Protein AF-A0A7S4QU88-F1 (afdb_monomer_lite)

Foldseek 3Di:
DDPDPVVVVLLVQLCVLLPPVQCVDPVSVVSNCVSCVVPPLLADPPPVSNCVVVDVCSVSNCVSCVVVVLLADDDDDDDDDDDDDDDDLVVSLVVLLVLLPPVNCVDPRSVVSNCSNCVVVVLLVDPPRDPPDCSPVVSVSSVSNVSNVVVVPDPPVPPPPLVVLLVVLLVCLPPVNCVPVNCVVNCVSCVVVVLCQDPPDPSNCCVVQVVVSVSNVSSNSVQPDDDDPPPPDDDDDDPPVLLVVLLCCLPPVNCVVPVSPVNCVSCVNQVLLPDDDPSRPCVVCVVVSVSNPSSCSVVVD

Secondary structure (DSSP, 8-state):
----SSHHHHHHHHHHHTSTTTTTSHHHHHHHHHHHGGGGGGT-S-TTT--TTT-TTHHHHHHHHHHHHTTT-------S-S------HHHHHHHHHHHTSTTGGGSHHHHHHHHHHHGGGGGGTSTT---TT-HHHHHHHTGGGHHHHHHS---------HHHHHHHHHHHTSHHHHHHH-SHHHHHHHGGGGGGG-SS-TT--TTT-HHHHHTTGGGGGGTT--PPPPTT----PPPHHHHHHHHHHTSHHHHHHHTTHHHHHHHGGGGGGT--STT---TT-HHHHHHTGGGHHHH--

Structure (mmCIF, N/CA/C/O backbone):
data_AF-A0A7S4QU88-F1
#
_entry.id   AF-A0A7S4QU88-F1
#
loop_
_atom_site.group_PDB
_atom_site.id
_atom_site.type_symbol
_atom_site.label_atom_id
_atom_site.label_alt_id
_atom_site.label_comp_id
_atom_site.label_asym_id
_atom_site.label_entity_id
_atom_site.label_seq_id
_atom_site.pdbx_PDB_ins_code
_atom_site.Cartn_x
_atom_site.Cartn_y
_atom_site.Cartn_z
_atom_site.occupancy
_atom_site.B_iso_or_equiv
_atom_site.auth_seq_id
_atom_site.auth_comp_id
_atom_site.auth_asym_id
_atom_site.auth_atom_id
_atom_site.pdbx_PDB_model_num
ATOM 1 N N . MET A 1 1 ? -30.575 13.423 -19.421 1.00 33.25 1 MET A N 1
ATOM 2 C CA . MET A 1 1 ? -30.861 14.160 -18.175 1.00 33.25 1 MET A CA 1
ATOM 3 C C . MET A 1 1 ? -29.596 14.027 -17.364 1.00 33.25 1 MET A C 1
ATOM 5 O O . MET A 1 1 ? -29.178 12.900 -17.159 1.00 33.25 1 MET A O 1
ATOM 9 N N . CYS A 1 2 ? -28.909 15.133 -17.091 1.00 28.09 2 CYS A N 1
ATOM 10 C CA . CYS A 1 2 ? -27.620 15.104 -16.410 1.00 28.09 2 CYS A CA 1
ATOM 11 C C . CYS A 1 2 ? -27.843 14.732 -14.938 1.00 28.09 2 CYS A C 1
ATOM 13 O O . CYS A 1 2 ? -28.562 15.455 -14.248 1.00 28.09 2 CYS A O 1
ATOM 15 N N . HIS A 1 3 ? -27.255 13.620 -14.494 1.00 35.09 3 HIS A N 1
ATOM 16 C CA . HIS A 1 3 ? -26.963 13.380 -13.084 1.00 35.09 3 HIS A CA 1
ATOM 17 C C . HIS A 1 3 ? -25.852 14.363 -12.712 1.00 35.09 3 HIS A C 1
ATOM 19 O O . HIS A 1 3 ? -24.746 14.272 -13.226 1.00 35.09 3 HIS A O 1
ATOM 25 N N . GLY A 1 4 ? -26.190 15.397 -11.954 1.00 35.97 4 GLY A N 1
ATOM 26 C CA . GLY A 1 4 ? -25.251 16.440 -11.529 1.00 35.97 4 GLY A CA 1
ATOM 27 C C . GLY A 1 4 ? -25.628 17.000 -10.165 1.00 35.97 4 GLY A C 1
ATOM 28 O O . GLY A 1 4 ? -25.376 18.168 -9.894 1.00 35.97 4 GLY A O 1
ATOM 29 N N . LEU A 1 5 ? -26.333 16.199 -9.361 1.00 40.50 5 LEU A N 1
ATOM 30 C CA . LEU A 1 5 ? -26.800 16.578 -8.028 1.00 40.50 5 LEU A CA 1
ATOM 31 C C . LEU A 1 5 ? -26.304 15.635 -6.924 1.00 40.50 5 LEU A C 1
ATOM 33 O O . LEU A 1 5 ? -26.359 16.051 -5.776 1.00 40.50 5 LEU A O 1
ATOM 37 N N . ASP A 1 6 ? -25.770 14.453 -7.255 1.00 54.28 6 ASP A N 1
ATOM 38 C CA . ASP A 1 6 ? -25.292 13.490 -6.246 1.00 54.28 6 ASP A CA 1
ATOM 39 C C . ASP A 1 6 ? -23.831 13.738 -5.814 1.00 54.28 6 ASP A C 1
ATOM 41 O O . ASP A 1 6 ? -23.460 13.377 -4.705 1.00 54.28 6 ASP A O 1
ATOM 45 N N . HIS A 1 7 ? -23.019 14.448 -6.612 1.00 57.09 7 HIS A N 1
ATOM 46 C CA . HIS A 1 7 ? -21.623 14.742 -6.236 1.00 57.09 7 HIS A CA 1
ATOM 47 C C . HIS A 1 7 ? -21.486 15.645 -5.003 1.00 57.09 7 HIS A C 1
ATOM 49 O O . HIS A 1 7 ? -20.560 15.479 -4.223 1.00 57.09 7 HIS A O 1
ATOM 55 N N . LEU A 1 8 ? -22.439 16.553 -4.768 1.00 58.12 8 LEU A N 1
ATOM 56 C CA . LEU A 1 8 ? -22.345 17.487 -3.640 1.00 58.12 8 LEU A CA 1
ATOM 57 C C . LEU A 1 8 ? -22.489 16.800 -2.272 1.00 58.12 8 LEU A C 1
ATOM 59 O O . LEU A 1 8 ? -21.998 17.336 -1.284 1.00 58.12 8 LEU A O 1
ATOM 63 N N . GLU A 1 9 ? -23.169 15.649 -2.197 1.00 67.25 9 GLU A N 1
ATOM 64 C CA . GLU A 1 9 ? -23.287 14.885 -0.944 1.00 67.25 9 GLU A CA 1
ATOM 65 C C . GLU A 1 9 ? -22.041 14.024 -0.678 1.00 67.25 9 GLU A C 1
ATOM 67 O O . GLU A 1 9 ? -21.726 13.736 0.477 1.00 67.25 9 GLU A O 1
ATOM 72 N N . GLU A 1 10 ? -21.312 13.635 -1.727 1.00 67.38 10 GLU A N 1
ATOM 73 C CA . GLU A 1 10 ? -20.066 12.872 -1.609 1.00 67.38 10 GLU A CA 1
ATOM 74 C C . GLU A 1 10 ? -18.874 13.760 -1.229 1.00 67.38 10 GLU A C 1
ATOM 76 O O . GLU A 1 10 ? -18.029 13.327 -0.442 1.00 67.38 10 GLU A O 1
ATOM 81 N N . ASP A 1 11 ? -18.848 15.006 -1.708 1.00 70.94 11 ASP A N 1
ATOM 82 C CA . ASP A 1 11 ? -17.800 15.983 -1.389 1.00 70.94 11 ASP A CA 1
ATOM 83 C C . ASP A 1 11 ? -17.797 16.336 0.113 1.00 70.94 11 ASP A C 1
ATOM 85 O O . ASP A 1 11 ? -16.765 16.296 0.779 1.00 70.94 11 ASP A O 1
ATOM 89 N N . GLU A 1 12 ? -18.971 16.588 0.704 1.00 79.69 12 GLU A N 1
ATOM 90 C CA . GLU A 1 12 ? -19.079 16.916 2.138 1.00 79.69 12 GLU A CA 1
ATOM 91 C C . GLU A 1 12 ? -18.715 15.711 3.035 1.00 79.69 12 GLU A C 1
ATOM 93 O O . GLU A 1 12 ? -18.319 15.872 4.193 1.00 79.69 12 GLU A O 1
ATOM 98 N N . ALA A 1 13 ? -18.809 14.489 2.497 1.00 86.50 13 ALA A N 1
ATOM 99 C CA . ALA A 1 13 ? -18.459 13.268 3.211 1.00 86.50 13 ALA A CA 1
ATOM 100 C C . ALA A 1 13 ? -16.942 13.053 3.317 1.00 86.50 13 ALA A C 1
ATOM 102 O O . ALA A 1 13 ? -16.497 12.546 4.347 1.00 86.50 13 ALA A O 1
ATOM 103 N N . VAL A 1 14 ? -16.148 13.428 2.302 1.00 91.81 14 VAL A N 1
ATOM 104 C CA . VAL A 1 14 ? -14.683 13.282 2.380 1.00 91.81 14 VAL A CA 1
ATOM 105 C C . VAL A 1 14 ? -14.071 14.318 3.318 1.00 91.81 14 VAL A C 1
ATOM 107 O O . VAL A 1 14 ? -13.249 13.957 4.155 1.00 91.81 14 VAL A O 1
ATOM 110 N N . ASP A 1 15 ? -14.552 15.563 3.278 1.00 90.69 15 ASP A N 1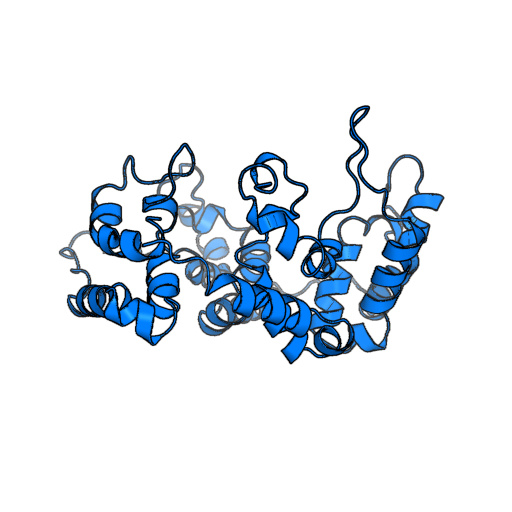
ATOM 111 C CA . ASP A 1 15 ? -14.120 16.625 4.197 1.00 90.69 15 ASP A CA 1
ATOM 112 C C . ASP A 1 15 ? -14.382 16.252 5.657 1.00 90.69 15 ASP A C 1
ATOM 114 O O . ASP A 1 15 ? -13.566 16.509 6.544 1.00 90.69 15 ASP A O 1
ATOM 118 N N . LEU A 1 16 ? -15.536 15.632 5.921 1.00 93.44 16 LEU A N 1
ATOM 119 C CA . LEU A 1 16 ? -15.877 15.175 7.257 1.00 93.44 16 LEU A CA 1
ATOM 120 C C . LEU A 1 16 ? -15.023 13.972 7.662 1.00 93.44 16 LEU A C 1
ATOM 122 O O . LEU A 1 16 ? -14.462 13.991 8.755 1.00 93.44 16 LEU A O 1
ATOM 126 N N . ALA A 1 17 ? -14.907 12.948 6.813 1.00 94.12 17 ALA A N 1
ATOM 127 C CA . ALA A 1 17 ? -14.115 11.752 7.109 1.00 94.12 17 ALA A CA 1
ATOM 128 C C . ALA A 1 17 ? -12.645 12.106 7.381 1.00 94.12 17 ALA A C 1
ATOM 130 O O . ALA A 1 17 ? -12.065 11.665 8.371 1.00 94.12 17 ALA A O 1
ATOM 131 N N . CYS A 1 18 ? -12.080 12.987 6.559 1.00 93.94 18 CYS A N 1
ATOM 132 C CA . CYS A 1 18 ? -10.691 13.419 6.645 1.00 93.94 18 CYS A CA 1
ATOM 133 C C . CYS A 1 18 ? -10.474 14.645 7.541 1.00 93.94 18 CYS A C 1
ATOM 135 O O . CYS A 1 18 ? -9.367 15.171 7.624 1.00 93.94 18 CYS A O 1
ATOM 137 N N . ALA A 1 19 ? -11.488 15.104 8.280 1.00 93.44 19 ALA A N 1
ATOM 138 C CA . ALA A 1 19 ? -11.300 16.192 9.231 1.00 93.44 19 ALA A CA 1
ATOM 139 C C . ALA A 1 19 ? -10.226 15.820 10.280 1.00 93.44 19 ALA A C 1
ATOM 141 O O . ALA A 1 19 ? -10.235 14.692 10.783 1.00 93.44 19 ALA A O 1
ATOM 142 N N . PRO A 1 20 ? -9.363 16.762 10.718 1.00 89.50 20 PRO A N 1
ATOM 143 C CA . PRO A 1 20 ? -8.254 16.478 11.635 1.00 89.50 20 PRO A CA 1
ATOM 144 C C . PRO A 1 20 ? -8.640 15.708 12.903 1.00 89.50 20 PRO A C 1
ATOM 146 O O . PRO A 1 20 ? -7.886 14.863 13.363 1.00 89.50 20 PRO A O 1
ATOM 149 N N . ASN A 1 21 ? -9.829 15.966 13.455 1.00 87.50 21 ASN A N 1
ATOM 150 C CA . ASN A 1 21 ? -10.300 15.291 14.669 1.00 87.50 21 ASN A CA 1
ATOM 151 C C . ASN A 1 21 ? -10.782 13.850 14.422 1.00 87.50 21 ASN A C 1
ATOM 153 O O . ASN A 1 21 ? -10.850 13.069 15.366 1.00 87.50 21 ASN A O 1
ATOM 157 N N . ASN A 1 22 ? -11.160 13.506 13.189 1.00 90.31 22 ASN A N 1
ATOM 158 C CA . ASN A 1 22 ? -11.665 12.178 12.843 1.00 90.31 22 ASN A CA 1
ATOM 159 C C . ASN A 1 22 ? -10.507 11.223 12.537 1.00 90.31 22 ASN A C 1
ATOM 161 O O . ASN A 1 22 ? -10.470 10.114 13.074 1.00 90.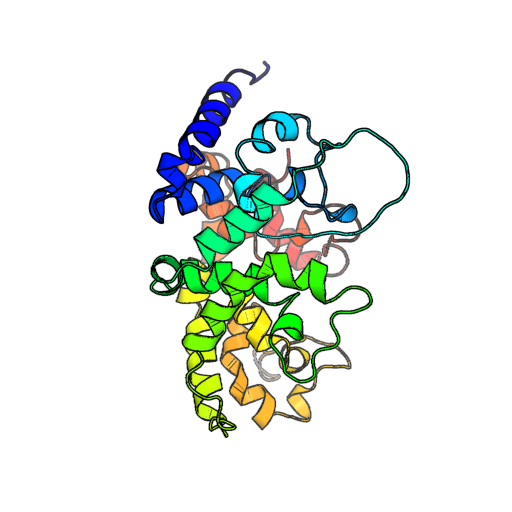31 22 ASN A O 1
ATOM 165 N N . VAL A 1 23 ? -9.494 11.701 11.811 1.00 90.44 23 VAL A N 1
ATOM 166 C CA . VAL A 1 23 ? -8.269 10.938 11.510 1.00 90.44 23 VAL A CA 1
ATOM 167 C C . VAL A 1 23 ? -7.364 10.686 12.725 1.00 90.44 23 VAL A C 1
ATOM 169 O O . VAL A 1 23 ? -6.394 9.940 12.632 1.00 90.44 23 VAL A O 1
ATOM 172 N N . GLU A 1 24 ? -7.640 11.309 13.877 1.00 84.31 24 GLU A N 1
ATOM 173 C CA . GLU A 1 24 ? -6.943 11.007 15.138 1.00 84.31 24 GLU A CA 1
ATOM 174 C C . GLU A 1 24 ? -7.301 9.623 15.698 1.00 84.31 24 GLU A C 1
ATOM 176 O O . GLU A 1 24 ? -6.566 9.081 16.525 1.00 84.31 24 GLU A O 1
ATOM 181 N N . SER A 1 25 ? -8.427 9.055 15.263 1.00 88.94 25 SER A N 1
ATOM 182 C CA . SER A 1 25 ? -8.851 7.703 15.614 1.00 88.94 25 SER A CA 1
ATOM 183 C C . SER A 1 25 ? -8.550 6.724 14.482 1.00 88.94 25 SER A C 1
ATOM 185 O O . SER A 1 25 ? -8.619 7.093 13.315 1.00 88.94 25 SER A O 1
ATOM 187 N N . GLU A 1 26 ? -8.269 5.465 14.826 1.00 85.12 26 GLU A N 1
ATOM 188 C CA . GLU A 1 26 ? -8.064 4.387 13.845 1.00 85.12 26 GLU A CA 1
ATOM 189 C C . GLU A 1 26 ? -9.275 4.241 12.906 1.00 85.12 26 GLU A C 1
ATOM 191 O O . GLU A 1 26 ? -9.110 4.199 11.694 1.00 85.12 26 GLU A O 1
ATOM 196 N N . GLU A 1 27 ? -10.492 4.281 13.461 1.00 91.19 27 GLU A N 1
ATOM 197 C CA . GLU A 1 27 ? -11.748 4.182 12.703 1.00 91.19 27 GLU A CA 1
ATOM 198 C C . GLU A 1 27 ? -11.942 5.357 11.732 1.00 91.19 27 GLU A C 1
ATOM 200 O O . GLU A 1 27 ? -12.235 5.143 10.560 1.00 91.19 27 GLU A O 1
ATOM 205 N N . GLY A 1 28 ? -11.745 6.602 12.180 1.00 91.25 28 GLY A N 1
ATOM 206 C CA . GLY A 1 28 ? -11.916 7.763 11.301 1.00 91.25 28 GLY A CA 1
ATOM 207 C C . GLY A 1 28 ? -10.806 7.903 10.255 1.00 91.25 28 GLY A C 1
ATOM 208 O O . GLY A 1 28 ? -11.028 8.465 9.186 1.00 91.25 28 GLY A O 1
ATOM 209 N N . LEU A 1 29 ? -9.620 7.354 10.519 1.00 87.94 29 LEU A N 1
ATOM 210 C CA . LEU A 1 29 ? -8.541 7.293 9.539 1.00 87.94 29 LEU A CA 1
ATOM 211 C C . LEU A 1 29 ? -8.786 6.226 8.469 1.00 87.94 29 LEU A C 1
ATOM 213 O O . LEU A 1 29 ? -8.551 6.497 7.293 1.00 87.94 29 LEU A O 1
ATOM 217 N N . GLU A 1 30 ? -9.290 5.052 8.856 1.00 88.38 30 GLU A N 1
ATOM 218 C CA . GLU A 1 30 ? -9.763 4.026 7.918 1.00 88.38 30 GLU A CA 1
ATOM 219 C C . GLU A 1 30 ? -10.903 4.578 7.053 1.00 88.38 30 GLU A C 1
ATOM 221 O O . GLU A 1 30 ? -10.864 4.451 5.833 1.00 88.38 30 GLU A O 1
ATOM 226 N N . GLU A 1 31 ? -11.850 5.305 7.653 1.00 93.88 31 GLU A N 1
ATOM 227 C CA . GLU A 1 31 ? -12.926 5.971 6.916 1.00 93.88 31 GLU A CA 1
ATOM 228 C C . GLU A 1 31 ? -12.392 7.019 5.924 1.00 93.88 31 GLU A C 1
ATOM 230 O O . GLU A 1 31 ? -12.819 7.047 4.769 1.00 93.88 31 GLU A O 1
ATOM 235 N N . CYS A 1 32 ? -11.433 7.858 6.332 1.00 94.69 32 CYS A N 1
ATOM 236 C CA . CYS A 1 32 ? -10.782 8.804 5.424 1.00 94.69 32 CYS A CA 1
ATOM 237 C C . CYS A 1 32 ? -10.050 8.077 4.282 1.00 94.69 32 CYS A C 1
ATOM 239 O O . CYS A 1 32 ? -10.209 8.447 3.118 1.00 94.69 32 CYS A O 1
ATOM 241 N N . ARG A 1 33 ? -9.304 7.003 4.580 1.00 91.00 33 ARG A N 1
ATOM 242 C CA . ARG A 1 33 ? -8.602 6.204 3.564 1.00 91.00 33 ARG A CA 1
ATOM 243 C C . ARG A 1 33 ? -9.580 5.590 2.570 1.00 91.00 33 ARG A C 1
ATOM 245 O O . ARG A 1 33 ? -9.384 5.778 1.378 1.00 91.00 33 ARG A O 1
ATOM 252 N N . ASP A 1 34 ? -10.654 4.961 3.033 1.00 91.62 34 ASP A N 1
ATOM 253 C CA . ASP A 1 34 ? -11.694 4.375 2.179 1.00 91.62 34 ASP A CA 1
ATOM 254 C C . ASP A 1 34 ? -12.298 5.397 1.205 1.00 91.62 34 ASP A C 1
ATOM 256 O O . ASP A 1 34 ? -12.631 5.071 0.063 1.00 91.62 34 ASP A O 1
ATOM 260 N N . LYS A 1 35 ? -12.455 6.649 1.648 1.00 91.88 35 LYS A N 1
ATOM 261 C CA . LYS A 1 35 ? -12.982 7.741 0.818 1.00 91.88 35 LYS A CA 1
ATOM 262 C C . LYS A 1 35 ? -11.957 8.281 -0.174 1.00 91.88 35 LYS A C 1
ATOM 264 O O . LYS A 1 35 ? -12.332 8.693 -1.270 1.00 91.88 35 LYS A O 1
ATOM 269 N N . CYS A 1 36 ? -10.686 8.268 0.202 1.00 93.62 36 CYS A N 1
ATOM 270 C CA . CYS A 1 36 ? -9.585 8.777 -0.600 1.00 93.62 36 CYS A CA 1
ATOM 271 C C . CYS A 1 36 ? -9.000 7.734 -1.567 1.00 93.62 36 CYS A C 1
ATOM 273 O O . CYS A 1 36 ? -8.465 8.099 -2.608 1.00 93.62 36 CYS A O 1
ATOM 275 N N . ASP A 1 37 ? -9.125 6.439 -1.290 1.00 91.31 37 ASP A N 1
ATOM 276 C CA . ASP A 1 37 ? -8.502 5.364 -2.073 1.00 91.31 37 ASP A CA 1
ATOM 277 C C . ASP A 1 37 ? -8.763 5.444 -3.592 1.00 91.31 37 ASP A C 1
ATOM 279 O O . ASP A 1 37 ? -7.808 5.380 -4.372 1.00 91.31 37 ASP A O 1
ATOM 283 N N . PRO A 1 38 ? -10.004 5.710 -4.054 1.00 90.56 38 PRO A N 1
ATOM 284 C CA . PRO A 1 38 ? -10.306 5.850 -5.483 1.00 90.56 38 PRO A CA 1
ATOM 285 C C . PRO A 1 38 ? -9.607 7.034 -6.169 1.00 90.56 38 PRO A C 1
ATOM 287 O O . PRO A 1 38 ? -9.562 7.109 -7.400 1.00 90.56 38 PRO A O 1
ATOM 290 N N . TYR A 1 39 ? -9.096 7.977 -5.380 1.00 91.75 39 TYR A N 1
ATOM 291 C CA . TYR A 1 39 ? -8.518 9.232 -5.834 1.00 91.75 39 TYR A CA 1
ATOM 292 C C . TYR A 1 39 ? -7.021 9.333 -5.550 1.00 91.75 39 TYR A C 1
ATOM 294 O O . TYR A 1 39 ? -6.454 10.381 -5.824 1.00 91.75 39 TYR A O 1
ATOM 302 N N . GLN A 1 40 ? -6.341 8.266 -5.105 1.00 88.62 40 GLN A N 1
ATOM 303 C CA . GLN A 1 40 ? -4.888 8.294 -4.849 1.00 88.62 40 GLN A CA 1
ATOM 304 C C . GLN A 1 40 ? -4.059 8.861 -6.012 1.00 88.62 40 GLN A C 1
ATOM 306 O O . GLN A 1 40 ? -3.047 9.533 -5.804 1.00 88.62 40 GLN A O 1
ATOM 311 N N . CYS A 1 41 ? -4.515 8.653 -7.250 1.00 91.00 41 CYS A N 1
ATOM 312 C CA . CYS A 1 41 ? -3.877 9.210 -8.439 1.00 91.00 41 CYS A CA 1
ATOM 313 C C . CYS A 1 41 ? -3.879 10.752 -8.482 1.00 91.00 41 CYS A C 1
ATOM 315 O O . CYS A 1 41 ? -3.088 11.347 -9.208 1.00 91.00 41 CYS A O 1
ATOM 317 N N . CYS A 1 42 ? -4.744 11.425 -7.723 1.00 91.44 42 CYS A N 1
ATOM 318 C CA . CYS A 1 42 ? -4.877 12.879 -7.711 1.00 91.44 42 CYS A CA 1
ATOM 319 C C . CYS A 1 42 ? -3.727 13.591 -6.982 1.00 91.44 42 CYS A C 1
ATOM 321 O O . CYS A 1 42 ? -3.466 14.752 -7.285 1.00 91.44 42 CYS A O 1
ATOM 323 N N . TRP A 1 43 ? -3.032 12.921 -6.057 1.00 86.00 43 TRP A N 1
ATOM 324 C CA . TRP A 1 43 ? -1.947 13.513 -5.253 1.00 86.00 43 TRP A CA 1
ATOM 325 C C . TRP A 1 43 ? -0.650 12.695 -5.257 1.00 86.00 43 TRP A C 1
ATOM 327 O O . TRP A 1 43 ? 0.263 12.976 -4.483 1.00 86.00 43 TRP A O 1
ATOM 337 N N . THR A 1 44 ? -0.533 11.681 -6.115 1.00 80.69 44 THR A N 1
ATOM 338 C CA . THR A 1 44 ? 0.736 10.961 -6.287 1.00 80.69 44 THR A CA 1
ATOM 339 C C . THR A 1 44 ? 1.770 11.825 -7.018 1.00 80.69 44 THR A C 1
ATOM 341 O O . THR A 1 44 ? 1.452 12.510 -7.991 1.00 80.69 44 THR A O 1
ATOM 344 N N . SER A 1 45 ? 3.027 11.784 -6.575 1.00 76.12 45 SER A N 1
ATOM 345 C CA . SER A 1 45 ? 4.155 12.452 -7.243 1.00 76.12 45 SER A CA 1
ATOM 346 C C . SER A 1 45 ? 4.663 11.690 -8.471 1.00 76.12 45 SER A C 1
ATOM 348 O O . SER A 1 45 ? 5.414 12.240 -9.273 1.00 76.12 45 SER A O 1
ATOM 350 N N . ILE A 1 46 ? 4.251 10.432 -8.650 1.00 78.31 46 ILE A N 1
ATOM 351 C CA . ILE A 1 46 ? 4.673 9.606 -9.781 1.00 78.31 46 ILE A CA 1
ATOM 352 C C . ILE A 1 46 ? 3.932 10.094 -11.027 1.00 78.31 46 ILE A C 1
ATOM 354 O O . ILE A 1 46 ? 2.739 9.843 -11.175 1.00 78.31 46 ILE A O 1
ATOM 358 N N . GLU A 1 47 ? 4.639 10.764 -11.940 1.00 81.62 47 GLU A N 1
ATOM 359 C CA . GLU A 1 47 ? 4.064 11.390 -13.144 1.00 81.62 47 GLU A CA 1
ATOM 360 C C . GLU A 1 47 ? 3.210 10.411 -13.975 1.00 81.62 47 GLU A C 1
ATOM 362 O O . GLU A 1 47 ? 2.146 10.771 -14.471 1.00 81.62 47 GLU A O 1
ATOM 367 N N . GLU A 1 48 ? 3.613 9.137 -14.057 1.00 81.69 48 GLU A N 1
ATOM 368 C CA . GLU A 1 48 ? 2.872 8.087 -14.776 1.00 81.69 48 GLU A CA 1
ATOM 369 C C . GLU A 1 48 ? 1.570 7.635 -14.094 1.00 81.69 48 GLU A C 1
ATOM 371 O O . GLU A 1 48 ? 0.754 6.945 -14.712 1.00 81.69 48 GLU A O 1
ATOM 376 N N . LEU A 1 49 ? 1.401 7.944 -12.809 1.00 78.44 49 LEU A N 1
ATOM 377 C CA . LEU A 1 49 ? 0.220 7.612 -12.011 1.00 78.44 49 LEU A CA 1
ATOM 378 C C . LEU A 1 49 ? -0.589 8.855 -11.641 1.00 78.44 49 LEU A C 1
ATOM 380 O O . LEU A 1 49 ? -1.700 8.717 -11.137 1.00 78.44 49 LEU A O 1
ATOM 384 N N . ASN A 1 50 ? -0.060 10.052 -11.894 1.00 83.75 50 ASN A N 1
ATOM 385 C CA . ASN A 1 50 ? -0.723 11.295 -11.558 1.00 83.75 50 ASN A CA 1
ATOM 386 C C . ASN A 1 50 ? -1.861 11.581 -12.553 1.00 83.75 50 ASN A C 1
ATOM 388 O O . ASN A 1 50 ? -1.645 11.813 -13.742 1.00 83.75 50 ASN A O 1
ATOM 392 N N . CYS A 1 51 ? -3.093 11.574 -12.049 1.00 90.94 51 CYS A N 1
ATOM 393 C CA . CYS A 1 51 ? -4.307 11.822 -12.824 1.00 90.94 51 CYS A CA 1
ATOM 394 C C . CYS A 1 51 ? -4.877 13.236 -12.617 1.00 90.94 51 CYS A C 1
ATOM 396 O O . CYS A 1 51 ? -5.927 13.547 -13.182 1.00 90.94 51 CYS A O 1
ATOM 398 N N . SER A 1 52 ? -4.200 14.103 -11.848 1.00 87.38 52 SER A N 1
ATOM 399 C CA . SER A 1 52 ? -4.702 15.434 -11.456 1.00 87.38 52 SER A CA 1
ATOM 400 C C . SER A 1 52 ? -5.074 16.321 -12.650 1.00 87.38 52 SER A C 1
ATOM 402 O O . SER A 1 52 ? -6.044 17.071 -12.600 1.00 87.38 52 SER A O 1
ATOM 404 N N . TRP A 1 53 ? -4.365 16.171 -13.769 1.00 79.50 53 TRP A N 1
ATOM 405 C CA . TRP A 1 53 ? -4.612 16.907 -15.012 1.00 79.50 53 TRP A CA 1
ATOM 406 C C . TRP A 1 53 ? -5.745 16.329 -15.868 1.00 79.50 53 TRP A C 1
ATOM 408 O O . TRP A 1 53 ? -6.254 17.005 -16.763 1.00 79.50 53 TRP A O 1
ATOM 418 N N . GLN A 1 54 ? -6.105 15.065 -15.645 1.00 87.81 54 GLN A N 1
ATOM 419 C CA . GLN A 1 54 ? -7.085 14.327 -16.447 1.00 87.81 54 GLN A CA 1
ATOM 420 C C . GLN A 1 54 ? -8.465 14.300 -15.788 1.00 87.81 54 GLN A C 1
ATOM 422 O O . GLN A 1 54 ? -9.470 14.200 -16.492 1.00 87.81 54 GLN A O 1
ATOM 427 N N . ARG A 1 55 ? -8.512 14.408 -14.456 1.00 87.62 55 ARG A N 1
ATOM 428 C CA . ARG A 1 55 ? -9.733 14.313 -13.657 1.00 87.62 55 ARG A CA 1
ATOM 429 C C . ARG A 1 55 ? -10.034 15.643 -12.963 1.00 87.62 55 ARG A C 1
ATOM 431 O O . ARG A 1 55 ? -9.353 15.982 -11.996 1.00 87.62 55 ARG A O 1
ATOM 438 N N . PRO A 1 56 ? -11.042 16.412 -13.417 1.00 86.25 56 PRO A N 1
ATOM 439 C CA . PRO A 1 56 ? -11.406 17.673 -12.773 1.00 86.25 56 PRO A CA 1
ATOM 440 C C . PRO A 1 56 ? -11.901 17.481 -11.332 1.00 86.25 56 PRO A C 1
ATOM 442 O O . PRO A 1 56 ? -11.880 18.432 -10.562 1.00 86.25 56 PRO A O 1
ATOM 445 N N . GLU A 1 57 ? -12.304 16.268 -10.949 1.00 86.88 57 GLU A N 1
ATOM 446 C CA . GLU A 1 57 ? -12.714 15.934 -9.583 1.00 86.88 57 GLU A CA 1
ATOM 447 C C . GLU A 1 57 ? -11.535 15.988 -8.600 1.00 86.88 57 GLU A C 1
ATOM 449 O O . GLU A 1 57 ? -11.735 16.226 -7.412 1.00 86.88 57 GLU A O 1
ATOM 454 N N . CYS A 1 58 ? -10.293 15.841 -9.078 1.00 88.62 58 CYS A N 1
ATOM 455 C CA . CYS A 1 58 ? -9.113 15.841 -8.217 1.00 88.62 58 CYS A CA 1
ATOM 456 C C . CYS A 1 58 ? -8.976 17.116 -7.383 1.00 88.62 58 CYS A C 1
ATOM 458 O O . CYS A 1 58 ? -8.483 17.046 -6.263 1.00 88.62 58 CYS A O 1
ATOM 460 N N . THR A 1 59 ? -9.458 18.267 -7.858 1.00 88.50 59 THR A N 1
ATOM 461 C CA . THR A 1 59 ? -9.382 19.515 -7.083 1.00 88.50 59 THR A CA 1
ATOM 462 C C . THR A 1 59 ? -10.133 19.453 -5.753 1.00 88.50 59 THR A C 1
ATOM 464 O O . THR A 1 59 ? -9.801 20.217 -4.856 1.00 88.50 59 THR A O 1
ATOM 467 N N . TYR A 1 60 ? -11.123 18.565 -5.624 1.00 88.44 60 TYR A N 1
ATOM 468 C CA . TYR A 1 60 ? -11.901 18.386 -4.395 1.00 88.44 60 TYR A CA 1
ATOM 469 C C . TYR A 1 60 ? -11.249 17.404 -3.425 1.00 88.44 60 TYR A C 1
ATOM 471 O O . TYR A 1 60 ? -11.348 17.580 -2.220 1.00 88.44 60 TYR A O 1
ATOM 479 N N . TYR A 1 61 ? -10.550 16.396 -3.947 1.00 88.81 61 TYR A N 1
ATOM 480 C CA . TYR A 1 61 ? -9.946 15.341 -3.134 1.00 88.81 61 TYR A CA 1
ATOM 481 C C . TYR A 1 61 ? -8.486 15.609 -2.775 1.00 88.81 61 TYR A C 1
ATOM 483 O O . TYR A 1 61 ? -7.987 15.003 -1.836 1.00 88.81 61 TYR A O 1
ATOM 491 N N . ILE A 1 62 ? -7.797 16.516 -3.476 1.00 87.31 62 ILE A N 1
ATOM 492 C CA . ILE A 1 62 ? -6.402 16.849 -3.167 1.00 87.31 62 ILE A CA 1
ATOM 493 C C . ILE A 1 62 ? -6.282 17.362 -1.728 1.00 87.31 62 ILE A C 1
ATOM 495 O O . ILE A 1 62 ? -5.597 16.727 -0.942 1.00 87.31 62 ILE A O 1
ATOM 499 N N . GLU A 1 63 ? -6.970 18.438 -1.342 1.00 87.25 63 GLU A N 1
ATOM 500 C CA . GLU A 1 63 ? -6.790 19.036 -0.006 1.00 87.25 63 GLU A CA 1
ATOM 501 C C . GLU A 1 63 ? -7.164 18.074 1.149 1.00 87.25 63 GLU A C 1
ATOM 503 O O . GLU A 1 63 ? -6.346 17.904 2.058 1.00 87.25 63 GLU A O 1
ATOM 508 N N . PRO A 1 64 ? -8.312 17.364 1.116 1.00 89.25 64 PRO A N 1
ATOM 509 C CA . PRO A 1 64 ? -8.714 16.475 2.209 1.00 89.25 64 PRO A CA 1
ATOM 510 C C . PRO A 1 64 ? -7.887 15.190 2.273 1.00 89.25 64 PRO A C 1
ATOM 512 O O . PRO A 1 64 ? -7.647 14.670 3.356 1.00 89.25 64 PRO A O 1
ATOM 515 N N . CYS A 1 65 ? -7.429 14.664 1.133 1.00 90.69 65 CYS A N 1
ATOM 516 C CA . CYS A 1 65 ? -6.711 13.390 1.088 1.00 90.69 65 CYS A CA 1
ATOM 517 C C . CYS A 1 65 ? -5.186 13.538 1.088 1.00 90.69 65 CYS A C 1
ATOM 519 O O . CYS A 1 65 ? -4.475 12.573 1.372 1.00 90.69 65 CYS A O 1
ATOM 521 N N . GLN A 1 66 ? -4.644 14.729 0.819 1.00 82.69 66 GLN A N 1
ATOM 522 C CA . GLN A 1 66 ? -3.198 14.977 0.816 1.00 82.69 66 GLN A CA 1
ATOM 523 C C . GLN A 1 66 ? -2.561 14.735 2.188 1.00 82.69 66 GLN A C 1
ATOM 525 O O . GLN A 1 66 ? -1.395 14.357 2.259 1.00 82.69 66 GLN A O 1
ATOM 530 N N . MET A 1 67 ? -3.322 14.837 3.279 1.00 78.31 67 MET A N 1
ATOM 531 C CA . MET A 1 67 ? -2.858 14.436 4.611 1.00 78.31 67 MET A CA 1
ATOM 532 C C . MET A 1 67 ? -2.544 12.935 4.736 1.00 78.31 67 MET A C 1
ATOM 534 O O . MET A 1 67 ? -1.728 12.562 5.575 1.00 78.31 67 MET A O 1
ATOM 538 N N . LEU A 1 68 ? -3.134 12.087 3.884 1.00 80.12 68 LEU A N 1
ATOM 539 C CA . LEU A 1 68 ? -2.752 10.678 3.741 1.00 80.12 68 LEU A CA 1
ATOM 540 C C . LEU A 1 68 ? -1.503 10.529 2.859 1.00 80.12 68 LEU A C 1
ATOM 542 O O . LEU A 1 68 ? -0.666 9.670 3.106 1.00 80.12 68 LEU A O 1
ATOM 546 N N . GLY A 1 69 ? -1.368 11.372 1.829 1.00 64.75 69 GLY A N 1
ATOM 547 C CA . GLY A 1 69 ? -0.250 11.361 0.876 1.00 64.75 69 GLY A CA 1
ATOM 548 C C . GLY A 1 69 ? 1.054 11.960 1.411 1.00 64.75 69 GLY A C 1
ATOM 549 O O . GLY A 1 69 ? 2.134 11.554 0.983 1.00 64.75 69 GLY A O 1
ATOM 550 N N . GLY A 1 70 ? 0.974 12.853 2.402 1.00 57.44 70 GLY A N 1
ATOM 551 C CA . GLY A 1 70 ? 2.126 13.360 3.152 1.00 57.44 70 GLY A CA 1
ATOM 552 C C . GLY A 1 70 ? 2.910 12.261 3.874 1.00 57.44 70 GLY A C 1
ATOM 553 O O . GLY A 1 70 ? 4.018 12.526 4.333 1.00 57.44 70 GLY A O 1
ATOM 554 N N . MET A 1 71 ? 2.367 11.035 3.928 1.00 51.62 71 MET A N 1
ATOM 555 C CA . MET A 1 71 ? 3.056 9.853 4.432 1.00 51.62 71 MET A CA 1
ATOM 556 C C . MET A 1 71 ? 4.037 9.202 3.443 1.00 51.62 71 MET A C 1
ATOM 558 O O . MET A 1 71 ? 4.918 8.467 3.876 1.00 51.62 71 MET A O 1
ATOM 562 N N . LEU A 1 72 ? 3.947 9.491 2.135 1.00 44.06 72 LEU A N 1
ATOM 563 C CA . LEU A 1 72 ? 4.521 8.595 1.123 1.00 44.06 72 LEU A CA 1
ATOM 564 C C . LEU A 1 72 ? 5.654 9.134 0.236 1.00 44.06 72 LEU A C 1
ATOM 566 O O . LEU A 1 72 ? 6.411 8.306 -0.258 1.00 44.06 72 LEU A O 1
ATOM 570 N N . PHE A 1 73 ? 5.873 10.443 0.040 1.00 47.38 73 PHE A N 1
ATOM 571 C CA . PHE A 1 73 ? 6.982 10.888 -0.832 1.00 47.38 73 PHE A CA 1
ATOM 572 C C . PHE A 1 73 ? 7.641 12.205 -0.403 1.00 47.38 73 PHE A C 1
ATOM 574 O O . PHE A 1 73 ? 7.106 13.293 -0.605 1.00 47.38 73 PHE A O 1
ATOM 581 N N . GLY A 1 74 ? 8.857 12.089 0.134 1.00 38.38 74 GLY A N 1
ATOM 582 C CA . GLY A 1 74 ? 9.836 13.169 0.170 1.00 38.38 74 GLY A CA 1
ATOM 583 C C . GLY A 1 74 ? 10.592 13.274 -1.160 1.00 38.38 74 GLY A C 1
ATOM 584 O O . GLY A 1 74 ? 11.003 12.260 -1.710 1.00 38.38 74 GLY A O 1
ATOM 585 N N . MET A 1 75 ? 10.754 14.520 -1.619 1.00 48.88 75 MET A N 1
ATOM 586 C CA . MET A 1 75 ? 11.813 15.065 -2.486 1.00 48.88 75 MET A CA 1
ATOM 587 C C . MET A 1 75 ? 12.272 14.236 -3.703 1.00 48.88 75 MET A C 1
ATOM 589 O O . MET A 1 75 ? 13.126 13.366 -3.582 1.00 48.88 75 MET A O 1
ATOM 593 N N . GLU A 1 76 ? 11.878 14.668 -4.905 1.00 41.25 76 GLU A N 1
ATOM 594 C CA . GLU A 1 76 ? 12.799 14.667 -6.050 1.00 41.25 76 GLU A CA 1
ATOM 595 C C . GLU A 1 76 ? 12.849 16.070 -6.672 1.00 41.25 76 GLU A C 1
ATOM 597 O O . GLU A 1 76 ? 11.828 16.652 -7.045 1.00 41.25 76 GLU A O 1
ATOM 602 N N . ASP A 1 77 ? 14.066 16.615 -6.736 1.00 49.28 77 ASP A N 1
ATOM 603 C CA . ASP A 1 77 ? 14.418 17.867 -7.398 1.00 49.28 77 ASP A CA 1
ATOM 604 C C . ASP A 1 77 ? 14.001 17.829 -8.875 1.00 49.28 77 ASP A C 1
ATOM 606 O O . ASP A 1 77 ? 14.560 17.068 -9.669 1.00 49.28 77 ASP A O 1
ATOM 610 N N . THR A 1 78 ? 13.082 18.707 -9.281 1.00 39.84 78 THR A N 1
ATOM 611 C CA . THR A 1 78 ? 12.951 19.084 -10.691 1.00 39.84 78 THR A CA 1
ATOM 612 C C . THR A 1 78 ? 13.035 20.597 -10.850 1.00 39.84 78 THR A C 1
ATOM 614 O O . THR A 1 78 ? 12.268 21.373 -10.284 1.00 39.84 78 THR A O 1
ATOM 617 N N . ASP A 1 79 ? 14.054 20.992 -11.611 1.00 51.56 79 ASP A N 1
ATOM 618 C CA . ASP A 1 79 ? 14.315 22.347 -12.072 1.00 51.56 79 ASP A CA 1
ATOM 619 C C . ASP A 1 79 ? 13.123 22.918 -12.862 1.00 51.56 79 ASP A C 1
ATOM 621 O O . ASP A 1 79 ? 12.605 22.286 -13.781 1.00 51.56 79 ASP A O 1
ATOM 625 N N . GLU A 1 80 ? 12.786 24.171 -12.540 1.00 63.03 80 GLU A N 1
ATOM 626 C CA . GLU A 1 80 ? 12.157 25.179 -13.408 1.00 63.03 80 GLU A CA 1
ATOM 627 C C . GLU A 1 80 ? 10.979 24.711 -14.292 1.00 63.03 80 GLU A C 1
ATOM 629 O O . GLU A 1 80 ? 11.112 24.569 -15.507 1.00 63.03 80 GLU A O 1
ATOM 634 N N . HIS A 1 81 ? 9.771 24.631 -13.723 1.00 47.00 81 HIS A N 1
ATOM 635 C CA . HIS A 1 81 ? 8.694 25.581 -14.048 1.00 47.00 81 HIS A CA 1
ATOM 636 C C . HIS A 1 81 ? 7.366 25.254 -13.340 1.00 47.00 81 HIS A C 1
ATOM 638 O O . HIS A 1 81 ? 6.875 24.135 -13.398 1.00 47.00 81 HIS A O 1
ATOM 644 N N . ASP A 1 82 ? 6.747 26.335 -12.861 1.00 47.09 82 ASP A N 1
ATOM 645 C CA . ASP A 1 82 ? 5.348 26.517 -12.452 1.00 47.09 82 ASP A CA 1
ATOM 646 C C . ASP A 1 82 ? 5.048 26.385 -10.951 1.00 47.09 82 ASP A C 1
ATOM 648 O O . ASP A 1 82 ? 5.590 25.545 -10.245 1.00 47.09 82 ASP A O 1
ATOM 652 N N . GLU A 1 83 ? 4.260 27.339 -10.453 1.00 51.69 83 GLU A N 1
ATOM 653 C CA . GLU A 1 83 ? 4.108 27.696 -9.038 1.00 51.69 83 GLU A CA 1
ATOM 654 C C . GLU A 1 83 ? 3.389 26.595 -8.231 1.00 51.69 83 GLU A C 1
ATOM 656 O O . GLU A 1 83 ? 2.197 26.692 -7.951 1.00 51.69 83 GLU A O 1
ATOM 661 N N . THR A 1 84 ? 4.106 25.546 -7.824 1.00 45.50 84 THR A N 1
ATOM 662 C CA . THR A 1 84 ? 3.665 24.644 -6.750 1.00 45.50 84 THR A CA 1
ATOM 663 C C . THR A 1 84 ? 3.881 25.319 -5.400 1.00 45.50 84 THR A C 1
ATOM 665 O O . THR A 1 84 ? 4.994 25.757 -5.095 1.00 45.50 84 THR A O 1
ATOM 668 N N . GLU A 1 85 ? 2.829 25.400 -4.584 1.00 48.66 85 GLU A N 1
ATOM 669 C CA . GLU A 1 85 ? 2.942 25.794 -3.179 1.00 48.66 85 GLU A CA 1
ATOM 670 C C . GLU A 1 85 ? 3.943 24.870 -2.474 1.00 48.66 85 GLU A C 1
ATOM 672 O O . GLU A 1 85 ? 3.725 23.671 -2.310 1.00 48.66 85 GLU A O 1
ATOM 677 N N . VAL A 1 86 ? 5.084 25.443 -2.101 1.00 46.16 86 VAL A N 1
ATOM 678 C CA . VAL A 1 86 ? 6.123 24.769 -1.330 1.00 46.16 86 VAL A CA 1
ATOM 679 C C . VAL A 1 86 ? 5.572 24.557 0.077 1.00 46.16 86 VAL A C 1
ATOM 681 O O . VAL A 1 86 ? 5.446 25.517 0.836 1.00 46.16 86 VAL A O 1
ATOM 684 N N . TYR A 1 87 ? 5.242 23.311 0.418 1.00 49.28 87 TYR A N 1
ATOM 685 C CA . TYR A 1 87 ? 4.978 22.917 1.802 1.00 49.28 87 TYR A CA 1
ATOM 686 C C . TYR A 1 87 ? 6.205 23.273 2.652 1.00 49.28 87 TYR A C 1
ATOM 688 O O . TYR A 1 87 ? 7.331 22.900 2.307 1.00 49.28 87 TYR A O 1
ATOM 696 N N . GLU A 1 88 ? 6.019 24.041 3.729 1.00 57.56 88 GLU A N 1
ATOM 697 C CA . GLU A 1 88 ? 7.152 24.489 4.533 1.00 57.56 88 GLU A CA 1
ATOM 698 C C . GLU A 1 88 ? 7.817 23.278 5.226 1.00 57.56 88 GLU A C 1
ATOM 700 O O . GLU A 1 88 ? 7.127 22.480 5.863 1.00 57.56 88 GLU A O 1
ATOM 705 N N . PRO A 1 89 ? 9.159 23.139 5.179 1.00 59.69 89 PRO A N 1
ATOM 706 C CA . PRO A 1 89 ? 9.892 22.025 5.800 1.00 59.69 89 PRO A CA 1
ATOM 707 C C . PRO A 1 89 ? 9.606 21.795 7.296 1.00 59.69 89 PRO A C 1
ATOM 709 O O . PRO A 1 89 ? 9.913 20.732 7.835 1.00 59.69 89 PRO A O 1
ATOM 712 N N . ALA A 1 90 ? 9.038 22.790 7.983 1.00 67.38 90 ALA A N 1
ATOM 713 C CA . ALA A 1 90 ? 8.634 22.684 9.379 1.00 67.38 90 ALA A CA 1
ATOM 714 C C . ALA A 1 90 ? 7.465 21.702 9.589 1.00 67.38 90 ALA A C 1
ATOM 716 O O . ALA A 1 90 ? 7.486 20.953 10.566 1.00 67.38 90 ALA A O 1
ATOM 717 N N . ASP A 1 91 ? 6.507 21.650 8.659 1.00 75.62 91 ASP A N 1
ATOM 718 C CA . ASP A 1 91 ? 5.281 20.855 8.810 1.00 75.62 91 ASP A CA 1
ATOM 719 C C . ASP A 1 91 ? 5.554 19.354 8.638 1.00 75.62 91 ASP A C 1
ATOM 721 O O . ASP A 1 91 ? 5.022 18.517 9.370 1.00 75.62 91 ASP A O 1
ATOM 725 N N . TYR A 1 92 ? 6.457 19.001 7.718 1.00 78.81 92 TYR A N 1
ATOM 726 C CA . TYR A 1 92 ? 6.846 17.607 7.484 1.00 78.81 92 TYR A CA 1
ATOM 727 C C . TYR A 1 92 ? 7.589 17.005 8.684 1.00 78.81 92 TYR A C 1
ATOM 729 O O . TYR A 1 92 ? 7.333 15.870 9.092 1.00 78.81 92 TYR A O 1
ATOM 737 N N . LYS A 1 93 ? 8.474 17.789 9.306 1.00 87.31 93 LYS A N 1
ATOM 738 C CA . LYS A 1 93 ? 9.184 17.370 10.516 1.00 87.31 93 LYS A CA 1
ATOM 739 C C . LYS A 1 93 ? 8.221 17.110 11.678 1.00 87.31 93 LYS A C 1
ATOM 741 O O . LYS A 1 93 ? 8.363 16.101 12.365 1.00 87.31 93 LYS A O 1
ATOM 746 N N . GLU A 1 94 ? 7.243 17.989 11.891 1.00 88.31 94 GLU A N 1
ATOM 747 C CA . GLU A 1 94 ? 6.241 17.814 12.950 1.00 88.31 94 GLU A CA 1
ATOM 748 C C . GLU A 1 94 ? 5.389 16.552 12.723 1.00 88.31 94 GLU A C 1
ATOM 750 O O . GLU A 1 94 ? 5.093 15.821 13.672 1.00 88.31 94 GLU A O 1
ATOM 755 N N . ALA A 1 95 ? 5.057 16.241 11.465 1.00 82.62 95 ALA A N 1
ATOM 756 C CA . ALA A 1 95 ? 4.341 15.017 11.114 1.00 82.62 95 ALA A CA 1
ATOM 757 C C . ALA A 1 95 ? 5.132 13.754 11.499 1.00 82.62 95 ALA A C 1
ATOM 759 O O . ALA A 1 95 ? 4.584 12.876 12.172 1.00 82.62 95 ALA A O 1
ATOM 760 N N . ILE A 1 96 ? 6.424 13.688 11.157 1.00 87.56 96 ILE A N 1
ATOM 761 C CA . ILE A 1 96 ? 7.295 12.568 11.549 1.00 87.56 96 ILE A CA 1
ATOM 762 C C . ILE A 1 96 ? 7.426 12.503 13.075 1.00 87.56 96 ILE A C 1
ATOM 764 O O . ILE A 1 96 ? 7.307 11.427 13.654 1.00 87.56 96 ILE A O 1
ATOM 768 N N . GLU A 1 97 ? 7.615 13.636 13.759 1.00 93.75 97 GLU A N 1
ATOM 769 C CA . GLU A 1 97 ? 7.695 13.683 15.227 1.00 93.75 97 GLU A CA 1
ATOM 770 C C . GLU A 1 97 ? 6.432 13.127 15.900 1.00 93.75 97 GLU A C 1
ATOM 772 O O . GLU A 1 97 ? 6.525 12.375 16.875 1.00 93.75 97 GLU A O 1
ATOM 777 N N . LYS A 1 98 ? 5.248 13.442 15.365 1.00 89.81 98 LYS A N 1
ATOM 778 C CA . LYS A 1 98 ? 3.967 12.933 15.867 1.00 89.81 98 LYS A CA 1
ATOM 779 C C . LYS A 1 98 ? 3.825 11.427 15.631 1.00 89.81 98 LYS A C 1
ATOM 781 O O . LYS A 1 98 ? 3.466 10.684 16.553 1.00 89.81 98 LYS A O 1
ATOM 786 N N . GLN A 1 99 ? 4.106 10.966 14.416 1.00 88.81 99 GLN A N 1
ATOM 787 C CA . GLN A 1 99 ? 3.955 9.560 14.035 1.00 88.81 99 GLN A CA 1
ATOM 788 C C . GLN A 1 99 ? 4.995 8.651 14.699 1.00 88.81 99 GLN A C 1
ATOM 790 O O . GLN A 1 99 ? 4.671 7.540 15.099 1.00 88.81 99 GLN A O 1
ATOM 795 N N . CYS A 1 100 ? 6.207 9.152 14.919 1.00 93.94 100 CYS A N 1
ATOM 796 C CA . CYS A 1 100 ? 7.289 8.439 15.596 1.00 93.94 100 CYS A CA 1
ATOM 797 C C . CYS A 1 100 ? 7.370 8.731 17.101 1.00 93.94 100 CYS A C 1
ATOM 799 O O . CYS A 1 100 ? 8.389 8.461 17.745 1.00 93.94 100 CYS A O 1
ATOM 801 N N . SER A 1 101 ? 6.316 9.302 17.687 1.00 93.69 101 SER A N 1
ATOM 802 C CA . SER A 1 101 ? 6.233 9.519 19.130 1.00 93.69 101 SER A CA 1
ATOM 803 C C . SER A 1 101 ? 6.110 8.192 19.889 1.00 93.69 101 SER A C 1
ATOM 805 O O . SER A 1 101 ? 5.548 7.221 19.385 1.00 93.69 101 SER A O 1
ATOM 807 N N . GLU A 1 102 ? 6.582 8.148 21.139 1.00 91.56 102 GLU A N 1
ATOM 808 C CA . GLU A 1 102 ? 6.525 6.942 21.984 1.00 91.56 102 GLU A CA 1
ATOM 809 C C . GLU A 1 102 ? 5.104 6.357 22.093 1.00 91.56 102 GLU A C 1
ATOM 811 O O . GLU A 1 102 ? 4.936 5.142 22.109 1.00 91.56 102 GLU A O 1
ATOM 816 N N . SER A 1 103 ? 4.072 7.207 22.125 1.00 84.12 103 SER A N 1
ATOM 817 C CA . SER A 1 103 ? 2.672 6.769 22.151 1.00 84.12 103 SER A CA 1
ATOM 818 C C . SER A 1 103 ? 2.212 6.135 20.840 1.00 84.12 103 SER A C 1
ATOM 820 O O . SER A 1 103 ? 1.496 5.139 20.877 1.00 84.12 103 SER A O 1
ATOM 822 N N . SER A 1 104 ? 2.623 6.683 19.696 1.00 85.75 104 SER A N 1
ATOM 823 C CA . SER A 1 104 ? 2.276 6.141 18.378 1.00 85.75 104 SER A CA 1
ATOM 824 C C . SER A 1 104 ? 2.942 4.781 18.157 1.00 85.75 104 SER A C 1
ATOM 826 O O . SER A 1 104 ? 2.298 3.844 17.687 1.00 85.75 104 SER A O 1
ATOM 828 N N . LEU A 1 105 ? 4.190 4.629 18.610 1.00 88.12 105 LEU A N 1
ATOM 829 C CA . LEU A 1 105 ? 4.956 3.381 18.518 1.00 88.12 105 LEU A CA 1
ATOM 830 C C . LEU A 1 105 ? 4.409 2.236 19.392 1.00 88.12 105 LEU A C 1
ATOM 832 O O . LEU A 1 105 ? 4.802 1.089 19.205 1.00 88.12 105 LEU A O 1
ATOM 836 N N . GLN A 1 106 ? 3.501 2.509 20.336 1.00 82.56 106 GLN A N 1
ATOM 837 C CA . GLN A 1 106 ? 2.804 1.462 21.104 1.00 82.56 106 GLN A CA 1
ATOM 838 C C . GLN A 1 106 ? 1.667 0.789 20.324 1.00 82.56 106 GLN A C 1
ATOM 840 O O . GLN A 1 106 ? 1.078 -0.173 20.818 1.00 82.56 106 GLN A O 1
ATOM 845 N N . THR A 1 107 ? 1.338 1.304 19.142 1.00 75.75 107 THR A N 1
ATOM 846 C CA . THR A 1 107 ? 0.316 0.752 18.253 1.00 75.75 107 THR A CA 1
ATOM 847 C C . THR A 1 107 ? 0.986 0.164 17.020 1.00 75.75 107 THR A C 1
ATOM 849 O O . THR A 1 107 ? 1.947 0.746 16.516 1.00 75.75 107 THR A O 1
ATOM 852 N N . ASP A 1 108 ? 0.473 -0.959 16.514 1.00 68.06 108 ASP A N 1
ATOM 853 C CA . ASP A 1 108 ? 1.004 -1.585 15.294 1.00 68.06 108 ASP A CA 1
ATOM 854 C C . ASP A 1 108 ? 0.965 -0.598 14.113 1.00 68.06 108 ASP A C 1
ATOM 856 O O . ASP A 1 108 ? 1.922 -0.495 13.349 1.00 68.06 108 ASP A O 1
ATOM 860 N N . TYR A 1 109 ? -0.091 0.216 14.050 1.00 71.50 109 TYR A N 1
ATOM 861 C CA . TYR A 1 109 ? -0.281 1.247 13.036 1.00 71.50 109 TYR A CA 1
ATOM 862 C C . TYR A 1 109 ? 0.745 2.387 13.110 1.00 71.50 109 TYR A C 1
ATOM 864 O O . TYR A 1 109 ? 1.402 2.709 12.123 1.00 71.50 109 TYR A O 1
ATOM 872 N N . GLY A 1 110 ? 0.918 3.008 14.282 1.00 81.44 110 GLY A N 1
ATOM 873 C CA . GLY A 1 110 ? 1.890 4.092 14.440 1.00 81.44 110 GLY A CA 1
ATOM 874 C C . GLY A 1 110 ? 3.334 3.611 14.276 1.00 81.44 110 GLY A C 1
ATOM 875 O O . GLY A 1 110 ? 4.178 4.357 13.783 1.00 81.44 110 GLY A O 1
ATOM 876 N N . LEU A 1 111 ? 3.611 2.348 14.618 1.00 83.25 111 LEU A N 1
ATOM 877 C CA . LEU A 1 111 ? 4.885 1.701 14.320 1.00 83.25 111 LEU A CA 1
ATOM 878 C C . LEU A 1 111 ? 5.113 1.552 12.808 1.00 83.25 111 LEU A C 1
ATOM 880 O O . LEU A 1 111 ? 6.209 1.849 12.335 1.00 83.25 111 LEU A O 1
ATOM 884 N N . GLU A 1 112 ? 4.107 1.100 12.059 1.00 77.44 112 GLU A N 1
ATOM 885 C CA . GLU A 1 112 ? 4.188 0.928 10.605 1.00 77.44 112 GLU A CA 1
ATOM 886 C C . GLU A 1 112 ? 4.385 2.263 9.880 1.00 77.44 112 GLU A C 1
ATOM 888 O O . GLU A 1 112 ? 5.351 2.402 9.129 1.00 77.44 112 GLU A O 1
ATOM 893 N N . LEU A 1 113 ? 3.564 3.270 10.186 1.00 78.75 113 LEU A N 1
ATOM 894 C CA . LEU A 1 113 ? 3.703 4.611 9.615 1.00 78.75 113 LEU A CA 1
ATOM 895 C C . LEU A 1 113 ? 5.077 5.220 9.891 1.00 78.75 113 LEU A C 1
ATOM 897 O O . LEU A 1 113 ? 5.750 5.728 8.995 1.00 78.75 113 LEU A O 1
ATOM 901 N N . CYS A 1 114 ? 5.537 5.130 11.140 1.00 89.62 114 CYS A N 1
ATOM 902 C CA . CYS A 1 114 ? 6.859 5.624 11.479 1.00 89.62 114 CYS A CA 1
ATOM 903 C C . CYS A 1 114 ? 7.949 4.881 10.680 1.00 89.62 114 CYS A C 1
ATOM 905 O O . CYS A 1 114 ? 8.865 5.512 10.154 1.00 89.62 114 CYS A O 1
ATOM 907 N N . ARG A 1 115 ? 7.852 3.552 10.513 1.00 85.69 115 ARG A N 1
ATOM 908 C CA . ARG A 1 115 ? 8.797 2.788 9.676 1.00 85.69 115 ARG A CA 1
ATOM 909 C C . ARG A 1 115 ? 8.791 3.256 8.229 1.00 85.69 115 ARG A C 1
ATOM 911 O O . ARG A 1 115 ? 9.869 3.386 7.652 1.00 85.69 115 ARG A O 1
ATOM 918 N N . GLU A 1 116 ? 7.621 3.494 7.654 1.00 81.12 116 GLU A N 1
ATOM 919 C CA . GLU A 1 116 ? 7.468 3.939 6.270 1.00 81.12 116 GLU A CA 1
ATOM 920 C C . GLU A 1 116 ? 8.237 5.243 6.014 1.00 81.12 116 GLU A C 1
ATOM 922 O O . GLU A 1 116 ? 9.095 5.293 5.132 1.00 81.12 116 GLU A O 1
ATOM 927 N N . HIS A 1 117 ? 8.055 6.245 6.876 1.00 82.56 117 HIS A N 1
ATOM 928 C CA . HIS A 1 117 ? 8.768 7.522 6.782 1.00 82.56 117 HIS A CA 1
ATOM 929 C C . HIS A 1 117 ? 10.278 7.421 7.011 1.00 82.56 117 HIS A C 1
ATOM 931 O O . HIS A 1 117 ? 11.069 8.149 6.403 1.00 82.56 117 HIS A O 1
ATOM 937 N N . CYS A 1 118 ? 10.685 6.548 7.929 1.00 89.31 118 CYS A N 1
ATOM 938 C CA . CYS A 1 118 ? 12.061 6.480 8.399 1.00 89.31 118 CYS A CA 1
ATOM 939 C C . CYS A 1 118 ? 12.944 5.548 7.561 1.00 89.31 118 CYS A C 1
ATOM 941 O O . CYS A 1 118 ? 14.159 5.738 7.527 1.00 89.31 118 CYS A O 1
ATOM 943 N N . THR A 1 119 ? 12.367 4.564 6.862 1.00 83.75 119 THR A N 1
ATOM 944 C CA . THR A 1 119 ? 13.120 3.557 6.088 1.00 83.75 119 THR A CA 1
ATOM 945 C C . THR A 1 119 ? 14.012 4.171 5.002 1.00 83.75 119 THR A C 1
ATOM 947 O O . THR A 1 119 ? 15.187 3.795 4.942 1.00 83.75 119 THR A O 1
ATOM 950 N N . PRO A 1 120 ? 13.550 5.141 4.186 1.00 80.81 120 PRO A N 1
ATOM 951 C CA . PRO A 1 120 ? 14.404 5.774 3.178 1.00 80.81 120 PRO A CA 1
ATOM 952 C C . PRO A 1 120 ? 15.610 6.511 3.783 1.00 80.81 120 PRO A C 1
ATOM 954 O O . PRO A 1 120 ? 16.647 6.630 3.138 1.00 80.81 120 PRO A O 1
ATOM 957 N N . HIS A 1 121 ? 15.500 6.939 5.045 1.00 86.25 121 HIS A N 1
ATOM 958 C CA . HIS A 1 121 ? 16.511 7.709 5.772 1.00 86.25 121 HIS A CA 1
ATOM 959 C C . HIS A 1 121 ? 17.202 6.884 6.868 1.00 86.25 121 HIS A C 1
ATOM 961 O O . HIS A 1 121 ? 17.851 7.434 7.758 1.00 86.25 121 HIS A O 1
ATOM 967 N N . ALA A 1 122 ? 17.115 5.549 6.807 1.00 83.75 122 ALA A N 1
ATOM 968 C CA . ALA A 1 122 ? 17.720 4.659 7.798 1.00 83.75 122 ALA A CA 1
ATOM 969 C C . ALA A 1 122 ? 19.242 4.857 7.925 1.00 83.75 122 ALA A C 1
ATOM 971 O O . ALA A 1 122 ? 19.810 4.665 9.000 1.00 83.75 122 ALA A O 1
ATOM 972 N N . CYS A 1 123 ? 19.906 5.303 6.852 1.00 85.31 123 CYS A N 1
ATOM 973 C CA . CYS A 1 123 ? 21.332 5.628 6.857 1.00 85.31 123 CYS A CA 1
ATOM 974 C C . CYS A 1 123 ? 21.709 6.631 7.967 1.00 85.31 123 CYS A C 1
ATOM 976 O O . CYS A 1 123 ? 22.824 6.566 8.474 1.00 85.31 123 CYS A O 1
ATOM 978 N N . CYS A 1 124 ? 20.782 7.504 8.388 1.00 87.00 124 CYS A N 1
ATOM 979 C CA . CYS A 1 124 ? 21.018 8.548 9.386 1.00 87.00 124 CYS A CA 1
ATOM 980 C C . CYS A 1 124 ? 21.304 7.993 10.784 1.00 87.00 124 CYS A C 1
ATOM 982 O O . CYS A 1 124 ? 21.847 8.695 11.639 1.00 87.00 124 CYS A O 1
ATOM 984 N N . PHE A 1 125 ? 20.932 6.735 11.020 1.00 84.56 125 PHE A N 1
ATOM 985 C CA . PHE A 1 125 ? 21.022 6.075 12.320 1.00 84.56 125 PHE A CA 1
ATOM 986 C C . PHE A 1 125 ? 21.991 4.889 12.309 1.00 84.56 125 PHE A C 1
ATOM 988 O O . PHE A 1 125 ? 22.376 4.381 13.364 1.00 84.56 125 PHE A O 1
ATOM 995 N N . LEU A 1 126 ? 22.452 4.478 11.127 1.00 80.19 126 LEU A N 1
ATOM 996 C CA . LEU A 1 126 ? 23.453 3.431 10.970 1.00 80.19 126 LEU A CA 1
ATOM 997 C C . LEU A 1 126 ? 24.857 4.020 11.133 1.00 80.19 126 LEU A C 1
ATOM 999 O O . LEU A 1 126 ? 25.207 5.019 10.514 1.00 80.19 126 LEU A O 1
ATOM 1003 N N . SER A 1 127 ? 25.703 3.361 11.930 1.00 69.88 127 SER A N 1
ATOM 1004 C CA . SER A 1 127 ? 27.073 3.829 12.217 1.00 69.88 127 SER A CA 1
ATOM 1005 C C . SER A 1 127 ? 27.970 3.942 10.974 1.00 69.88 127 SER A C 1
ATOM 1007 O O . SER A 1 127 ? 28.965 4.661 11.016 1.00 69.88 127 SER A O 1
ATOM 1009 N N . ASP A 1 128 ? 27.596 3.255 9.890 1.00 72.19 128 ASP A N 1
ATOM 1010 C CA . ASP A 1 128 ? 28.298 3.218 8.603 1.00 72.19 128 ASP A CA 1
ATOM 1011 C C . ASP A 1 128 ? 27.409 3.695 7.427 1.00 72.19 128 ASP A C 1
ATOM 1013 O O . ASP A 1 128 ? 27.717 3.420 6.267 1.00 72.19 128 ASP A O 1
ATOM 1017 N N . GLY A 1 129 ? 26.282 4.365 7.702 1.00 67.12 129 GLY A N 1
ATOM 1018 C CA . GLY A 1 129 ? 25.370 4.855 6.666 1.00 67.12 129 GLY A CA 1
ATOM 1019 C C . GLY A 1 129 ? 25.919 6.084 5.935 1.00 67.12 129 GLY A C 1
ATOM 1020 O O . GLY A 1 129 ? 26.236 7.091 6.560 1.00 67.12 129 GLY A O 1
ATOM 1021 N N . ASP A 1 130 ? 26.014 6.018 4.605 1.00 78.38 130 ASP A N 1
ATOM 1022 C CA . ASP A 1 130 ? 26.306 7.181 3.759 1.00 78.38 130 ASP A CA 1
ATOM 1023 C C . ASP A 1 130 ? 24.982 7.827 3.323 1.00 78.38 130 ASP A C 1
ATOM 1025 O O . ASP A 1 130 ? 24.325 7.335 2.406 1.00 78.38 130 ASP A O 1
ATOM 1029 N N . CYS A 1 131 ? 24.571 8.899 4.008 1.00 77.56 131 CYS A N 1
ATOM 1030 C CA . CYS A 1 131 ? 23.378 9.684 3.658 1.00 77.56 131 CYS A CA 1
ATOM 1031 C C . CYS A 1 131 ? 23.671 10.800 2.651 1.00 77.56 131 CYS A C 1
ATOM 1033 O O . CYS A 1 131 ? 23.062 11.863 2.690 1.00 77.56 131 CYS A O 1
ATOM 1035 N N . GLY A 1 132 ? 24.644 10.599 1.764 1.00 78.38 132 GLY A N 1
ATOM 1036 C CA . GLY A 1 132 ? 24.908 11.533 0.683 1.00 78.38 132 GLY A CA 1
ATOM 1037 C C . GLY A 1 132 ? 25.633 12.805 1.126 1.00 78.38 132 GLY A C 1
ATOM 1038 O O . GLY A 1 132 ? 26.500 12.802 2.000 1.00 78.38 132 GLY A O 1
ATOM 1039 N N . SER A 1 133 ? 25.355 13.906 0.424 1.00 72.88 133 SER A N 1
ATOM 1040 C CA . SER A 1 133 ? 26.249 15.076 0.396 1.00 72.88 133 SER A CA 1
ATOM 1041 C C . SER A 1 133 ? 26.057 16.048 1.564 1.00 72.88 133 SER A C 1
ATOM 1043 O O . SER A 1 133 ? 26.986 16.802 1.863 1.00 72.88 133 SER A O 1
ATOM 1045 N N . ASN A 1 134 ? 24.889 16.044 2.220 1.00 74.50 134 ASN A N 1
ATOM 1046 C CA . ASN A 1 134 ? 24.586 16.923 3.354 1.00 74.50 134 ASN A CA 1
ATOM 1047 C C . ASN A 1 134 ? 23.856 16.184 4.498 1.00 74.50 134 ASN A C 1
ATOM 1049 O O . ASN A 1 134 ? 22.732 16.534 4.867 1.00 74.50 134 ASN A O 1
ATOM 1053 N N . PRO A 1 135 ? 24.505 15.170 5.097 1.00 75.56 135 PRO A N 1
ATOM 1054 C CA . PRO A 1 135 ? 23.871 14.285 6.070 1.00 75.56 135 PRO A CA 1
ATOM 1055 C C . PRO A 1 135 ? 23.406 15.018 7.337 1.00 75.56 135 PRO A C 1
ATOM 1057 O O . PRO A 1 135 ? 22.452 14.595 7.974 1.00 75.56 135 PRO A O 1
ATOM 1060 N N . GLU A 1 136 ? 24.043 16.127 7.729 1.00 78.06 136 GLU A N 1
ATOM 1061 C CA . GLU A 1 136 ? 23.656 16.851 8.950 1.00 78.06 136 GLU A CA 1
ATOM 1062 C C . GLU A 1 136 ? 22.294 17.544 8.838 1.00 78.06 136 GLU A C 1
ATOM 1064 O O . GLU A 1 136 ? 21.592 17.639 9.844 1.00 78.06 136 GLU A O 1
ATOM 1069 N N . GLU A 1 137 ? 21.929 18.054 7.663 1.00 81.00 137 GLU A N 1
ATOM 1070 C CA . GLU A 1 137 ? 20.682 18.802 7.466 1.00 81.00 137 GLU A CA 1
ATOM 1071 C C . GLU A 1 137 ? 19.518 17.863 7.141 1.00 81.00 137 GLU A C 1
ATOM 1073 O O . GLU A 1 137 ? 18.449 17.984 7.738 1.00 81.00 137 GLU A O 1
ATOM 1078 N N . GLU A 1 138 ? 19.754 16.861 6.291 1.00 79.88 138 GLU A N 1
ATOM 1079 C CA . GLU A 1 138 ? 18.752 15.846 5.957 1.00 79.88 138 GLU A CA 1
ATOM 1080 C C . GLU A 1 138 ? 18.384 15.012 7.188 1.00 79.88 138 GLU A C 1
ATOM 1082 O O . GLU A 1 138 ? 17.212 14.922 7.553 1.00 79.88 138 GLU A O 1
ATOM 1087 N N . CYS A 1 139 ? 19.370 14.496 7.929 1.00 88.94 139 CYS A N 1
ATOM 1088 C CA . CYS A 1 139 ? 19.098 13.651 9.092 1.00 88.94 139 CYS A CA 1
ATOM 1089 C C . CYS A 1 139 ? 18.465 14.405 10.272 1.00 88.94 139 CYS A C 1
ATOM 1091 O O . CYS A 1 139 ? 17.847 13.782 11.138 1.00 88.94 139 CYS A O 1
ATOM 1093 N N . GLN A 1 140 ? 18.568 15.739 10.320 1.00 89.56 140 GLN A N 1
ATOM 1094 C CA . GLN A 1 140 ? 17.926 16.548 11.362 1.00 89.56 140 GLN A CA 1
ATOM 1095 C C . GLN A 1 140 ? 16.394 16.507 11.302 1.00 89.56 140 GLN A C 1
ATOM 1097 O O . GLN A 1 1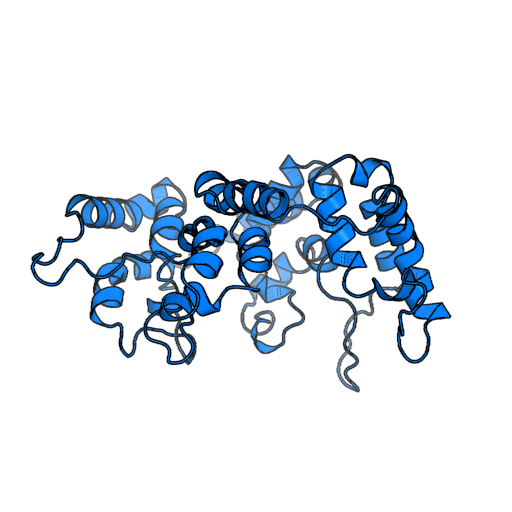40 ? 15.750 16.692 12.339 1.00 89.56 140 GLN A O 1
ATOM 1102 N N . MET A 1 141 ? 15.811 16.270 10.124 1.00 86.44 141 MET A N 1
ATOM 1103 C CA . MET A 1 141 ? 14.357 16.158 9.960 1.00 86.44 141 MET A CA 1
ATOM 1104 C C . MET A 1 141 ? 13.816 14.815 10.456 1.00 86.44 141 MET A C 1
ATOM 1106 O O . MET A 1 141 ? 12.659 14.728 10.851 1.00 86.44 141 MET A O 1
ATOM 1110 N N . PHE A 1 142 ? 14.670 13.795 10.512 1.00 90.56 142 PHE A N 1
ATOM 1111 C CA . PHE A 1 142 ? 14.287 12.431 10.862 1.00 90.56 142 PHE A CA 1
ATOM 1112 C C . PHE A 1 142 ? 14.677 12.048 12.288 1.00 90.56 142 PHE A C 1
ATOM 1114 O O . PHE A 1 142 ? 14.570 10.889 12.654 1.00 90.56 142 PHE A O 1
ATOM 1121 N N . THR A 1 143 ? 15.109 12.976 13.143 1.00 91.75 143 THR A N 1
ATOM 1122 C CA . THR A 1 143 ? 15.601 12.634 14.494 1.00 91.75 143 THR A CA 1
ATOM 1123 C C . THR A 1 143 ? 14.591 11.861 15.347 1.00 91.75 143 THR A C 1
ATOM 1125 O O . THR A 1 143 ? 15.006 11.048 16.170 1.00 91.75 143 THR A O 1
ATOM 1128 N N . ALA A 1 144 ? 13.284 12.041 15.126 1.00 92.62 144 ALA A N 1
ATOM 1129 C CA . ALA A 1 144 ? 12.238 11.253 15.782 1.00 92.62 144 ALA A CA 1
ATOM 1130 C C . ALA A 1 144 ? 12.248 9.764 15.391 1.00 92.62 144 ALA A C 1
ATOM 1132 O O . ALA A 1 144 ? 11.855 8.923 16.196 1.00 92.62 144 ALA A O 1
ATOM 1133 N N . CYS A 1 145 ? 12.780 9.417 14.216 1.00 92.06 145 CYS A N 1
ATOM 1134 C CA . CYS A 1 145 ? 13.018 8.037 13.799 1.00 92.06 145 CYS A CA 1
ATOM 1135 C C . CYS A 1 145 ? 14.002 7.303 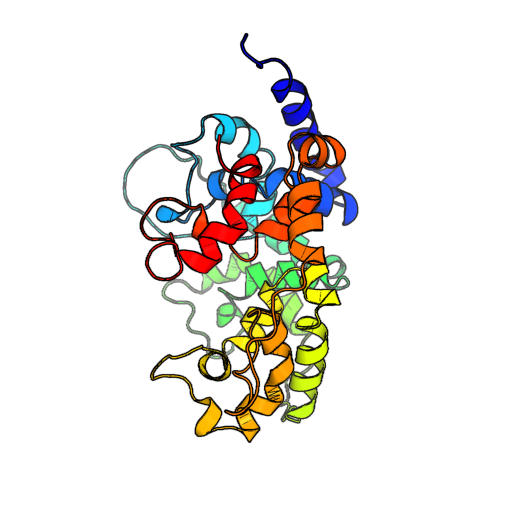14.716 1.00 92.06 145 CYS A C 1
ATOM 1137 O O . CYS A 1 145 ? 13.985 6.079 14.763 1.00 92.06 145 CYS A O 1
ATOM 1139 N N . ALA A 1 146 ? 14.823 8.009 15.503 1.00 89.50 146 ALA A N 1
ATOM 1140 C CA . ALA A 1 146 ? 15.666 7.366 16.509 1.00 89.50 146 ALA A CA 1
ATOM 1141 C C . ALA A 1 146 ? 14.841 6.601 17.563 1.00 89.50 146 ALA A C 1
ATOM 1143 O O . ALA A 1 146 ? 15.337 5.637 18.140 1.00 89.50 146 ALA A O 1
ATOM 1144 N N . ASN A 1 147 ? 13.570 6.970 17.770 1.00 87.56 147 ASN A N 1
ATOM 1145 C CA . ASN A 1 147 ? 12.673 6.249 18.671 1.00 87.56 147 ASN A CA 1
ATOM 1146 C C . ASN A 1 147 ? 12.352 4.832 18.163 1.00 87.56 147 ASN A C 1
ATOM 1148 O O . ASN A 1 147 ? 12.098 3.954 18.983 1.00 87.56 147 ASN A O 1
ATOM 1152 N N . LEU A 1 148 ? 12.419 4.571 16.847 1.00 82.94 148 LEU A N 1
ATOM 1153 C CA . LEU A 1 148 ? 12.308 3.207 16.302 1.00 82.94 148 LEU A CA 1
ATOM 1154 C C . LEU A 1 148 ? 13.453 2.311 16.786 1.00 82.94 148 LEU A C 1
ATOM 1156 O O . LEU A 1 148 ? 13.236 1.125 17.028 1.00 82.94 148 LEU A O 1
ATOM 1160 N N . HIS A 1 149 ? 14.653 2.872 16.968 1.00 64.31 149 HIS A N 1
ATOM 1161 C CA . HIS A 1 149 ? 15.830 2.112 17.390 1.00 64.31 149 HIS A CA 1
ATOM 1162 C C . HIS A 1 149 ? 15.799 1.700 18.866 1.00 64.31 149 HIS A C 1
ATOM 1164 O O . HIS A 1 149 ? 16.388 0.679 19.207 1.00 64.31 149 HIS A O 1
ATOM 1170 N N . ASP A 1 150 ? 15.084 2.413 19.742 1.00 54.81 150 ASP A N 1
ATOM 1171 C CA . ASP A 1 150 ? 14.926 1.990 21.146 1.00 54.81 150 ASP A CA 1
ATOM 1172 C C . ASP A 1 150 ? 13.943 0.809 21.302 1.00 54.81 150 ASP A C 1
ATOM 1174 O O . ASP A 1 150 ? 13.993 0.085 22.301 1.00 54.81 150 ASP A O 1
ATOM 1178 N N . PHE A 1 151 ? 13.095 0.549 20.296 1.00 48.84 151 PHE A N 1
ATOM 1179 C CA . PHE A 1 151 ? 12.298 -0.683 20.207 1.00 48.84 151 PHE A CA 1
ATOM 1180 C C . PHE A 1 151 ? 13.078 -1.854 19.587 1.00 48.84 151 PHE A C 1
ATOM 1182 O O . PHE A 1 151 ? 12.736 -3.015 19.822 1.00 48.84 151 PHE A O 1
ATOM 1189 N N . GLU A 1 152 ? 14.182 -1.578 18.889 1.00 47.28 152 GLU A N 1
ATOM 1190 C CA . GLU A 1 152 ? 15.201 -2.565 18.528 1.00 47.28 152 GLU A CA 1
ATOM 1191 C C . GLU A 1 152 ? 16.192 -2.757 19.684 1.00 47.28 152 GLU A C 1
ATOM 1193 O O . GLU A 1 152 ? 17.379 -2.441 19.594 1.00 47.28 152 GLU A O 1
ATOM 1198 N N . GLY A 1 153 ? 15.715 -3.299 20.808 1.00 36.19 153 GLY A N 1
ATOM 1199 C CA . GLY A 1 153 ? 16.610 -3.752 21.868 1.00 36.19 153 GLY A CA 1
ATOM 1200 C C . GLY A 1 153 ? 17.687 -4.662 21.278 1.00 36.19 153 GLY A C 1
ATOM 1201 O O . GLY A 1 153 ? 17.345 -5.728 20.785 1.00 36.19 153 GLY A O 1
ATOM 1202 N N . GLU A 1 154 ? 18.949 -4.210 21.317 1.00 31.20 154 GLU A N 1
ATOM 1203 C CA . GLU A 1 154 ? 20.146 -4.884 20.797 1.00 31.20 154 GLU A CA 1
ATOM 1204 C C . GLU A 1 154 ? 19.834 -5.913 19.699 1.00 31.20 154 GLU A C 1
ATOM 1206 O O . GLU A 1 154 ? 19.657 -7.101 19.994 1.00 31.20 154 GLU A O 1
ATOM 1211 N N . VAL A 1 155 ? 19.916 -5.516 18.427 1.00 41.44 155 VAL A N 1
ATOM 1212 C CA . VAL A 1 155 ? 20.263 -6.476 17.374 1.00 41.44 155 VAL A CA 1
ATOM 1213 C C . VAL A 1 155 ? 21.707 -6.938 17.634 1.00 41.44 155 VAL A C 1
ATOM 1215 O O . VAL A 1 155 ? 22.651 -6.617 16.919 1.00 41.44 155 VAL A O 1
ATOM 1218 N N . LYS A 1 156 ? 21.909 -7.741 18.691 1.00 27.31 156 LYS A N 1
ATOM 1219 C CA . LYS A 1 156 ? 22.817 -8.883 18.589 1.00 27.31 156 LYS A CA 1
ATOM 1220 C C . LYS A 1 156 ? 22.400 -9.544 17.302 1.00 27.31 156 LYS A C 1
ATOM 1222 O O . LYS A 1 156 ? 21.199 -9.753 17.171 1.00 27.31 156 LYS A O 1
ATOM 1227 N N . GLU A 1 157 ? 23.336 -9.825 16.396 1.00 33.78 157 GLU A N 1
ATOM 1228 C CA . GLU A 1 157 ? 23.105 -10.715 15.259 1.00 33.78 157 GLU A CA 1
ATOM 1229 C C . GLU A 1 157 ? 22.120 -11.795 15.696 1.00 33.78 157 GLU A C 1
ATOM 1231 O O . GLU A 1 157 ? 22.482 -12.755 16.390 1.00 33.78 157 GLU A O 1
ATOM 1236 N N . VAL A 1 158 ? 20.843 -11.598 15.367 1.00 36.03 158 VAL A N 1
ATOM 1237 C CA . VAL A 1 158 ? 19.878 -12.648 15.537 1.00 36.03 158 VAL A CA 1
ATOM 1238 C C . VAL A 1 158 ? 20.284 -13.494 14.356 1.00 36.03 158 VAL A C 1
ATOM 1240 O O . VAL A 1 158 ? 19.948 -13.222 13.208 1.00 36.03 158 VAL A O 1
ATOM 1243 N N . GLN A 1 159 ? 21.070 -14.525 14.640 1.00 35.34 159 GLN A N 1
ATOM 1244 C CA . GLN A 1 159 ? 20.845 -15.797 13.989 1.00 35.34 159 GLN A CA 1
ATOM 1245 C C . GLN A 1 159 ? 19.384 -16.149 14.294 1.00 35.34 159 GLN A C 1
ATOM 1247 O O . GLN A 1 159 ? 19.101 -16.962 15.172 1.00 35.34 159 GLN A O 1
ATOM 1252 N N . SER A 1 160 ? 18.440 -15.430 13.679 1.00 41.66 160 SER A N 1
ATOM 1253 C CA . SER A 1 160 ? 17.036 -15.757 13.722 1.00 41.66 160 SER A CA 1
ATOM 1254 C C . SER A 1 160 ? 17.024 -17.070 12.993 1.00 41.66 160 SER A C 1
ATOM 1256 O O . SER A 1 160 ? 17.408 -17.165 11.825 1.00 41.66 160 SER A O 1
ATOM 1258 N N . ALA A 1 161 ? 16.736 -18.123 13.755 1.00 42.03 161 ALA A N 1
ATOM 1259 C CA . ALA A 1 161 ? 16.495 -19.416 13.166 1.00 42.03 161 ALA A CA 1
ATOM 1260 C C . ALA A 1 161 ? 15.540 -19.171 11.983 1.00 42.03 161 ALA A C 1
ATOM 1262 O O . ALA A 1 161 ? 14.566 -18.434 12.174 1.00 42.03 161 ALA A O 1
ATOM 1263 N N . PRO A 1 162 ? 15.834 -19.708 10.786 1.00 55.81 162 PRO A N 1
ATOM 1264 C CA . PRO A 1 162 ? 15.012 -19.527 9.587 1.00 55.81 162 PRO A CA 1
ATOM 1265 C C . PRO A 1 162 ? 13.504 -19.637 9.877 1.00 55.81 162 PRO A C 1
ATOM 1267 O O . PRO A 1 162 ? 12.701 -18.876 9.349 1.00 55.81 162 PRO A O 1
ATOM 1270 N N . ASP A 1 163 ? 13.157 -20.492 10.837 1.00 51.56 163 ASP A N 1
ATOM 1271 C CA . ASP A 1 163 ? 11.823 -20.751 11.369 1.00 51.56 163 ASP A CA 1
ATOM 1272 C C . ASP A 1 163 ? 11.039 -19.519 11.876 1.00 51.56 163 ASP A C 1
ATOM 1274 O O . ASP A 1 163 ? 9.815 -19.516 11.784 1.00 51.56 163 ASP A O 1
ATOM 1278 N N . ALA A 1 164 ? 11.687 -18.478 12.416 1.00 56.53 164 ALA A N 1
ATOM 1279 C CA . ALA A 1 164 ? 10.979 -17.316 12.979 1.00 56.53 164 ALA A CA 1
ATOM 1280 C C . ALA A 1 164 ? 10.414 -16.384 11.893 1.00 56.53 164 ALA A C 1
ATOM 1282 O O . ALA A 1 164 ? 9.296 -15.896 12.023 1.00 56.53 164 ALA A O 1
ATOM 1283 N N . ILE A 1 165 ? 11.161 -16.200 10.799 1.00 63.72 165 ILE A N 1
ATOM 1284 C CA . ILE A 1 165 ? 10.724 -15.409 9.636 1.00 63.72 165 ILE A CA 1
ATOM 1285 C C . ILE A 1 165 ? 9.600 -16.145 8.889 1.00 63.72 165 ILE A C 1
ATOM 1287 O O . ILE A 1 165 ? 8.679 -15.519 8.374 1.00 63.72 165 ILE A O 1
ATOM 1291 N N . ILE A 1 166 ? 9.642 -17.481 8.870 1.00 65.31 166 ILE A N 1
ATOM 1292 C CA . ILE A 1 166 ? 8.625 -18.320 8.219 1.00 65.31 166 ILE A CA 1
ATOM 1293 C C . ILE A 1 166 ? 7.278 -18.250 8.963 1.00 65.31 166 ILE A C 1
ATOM 1295 O O . ILE A 1 166 ? 6.234 -18.155 8.328 1.00 65.31 166 ILE A O 1
ATOM 1299 N N . GLN A 1 167 ? 7.277 -18.228 10.302 1.00 68.50 167 GLN A N 1
ATOM 1300 C CA . GLN A 1 167 ? 6.033 -18.106 11.085 1.00 68.50 167 GLN A CA 1
ATOM 1301 C C . GLN A 1 167 ? 5.331 -16.752 10.896 1.00 68.50 167 GLN A C 1
ATOM 1303 O O . GLN A 1 167 ? 4.099 -16.676 10.896 1.00 68.50 167 GLN A O 1
ATOM 1308 N N . GLU A 1 168 ? 6.110 -15.686 10.729 1.00 79.06 168 GLU A N 1
ATOM 1309 C CA . GLU A 1 168 ? 5.592 -14.352 10.421 1.00 79.06 168 GLU A CA 1
ATOM 1310 C C . GLU A 1 168 ? 5.003 -14.311 9.004 1.00 79.06 168 GLU A C 1
ATOM 1312 O O . GLU A 1 168 ? 3.897 -13.807 8.807 1.00 79.06 168 GLU A O 1
ATOM 1317 N N . LEU A 1 169 ? 5.676 -14.955 8.043 1.00 87.56 169 LEU A N 1
ATOM 1318 C CA . LEU A 1 169 ? 5.218 -15.069 6.661 1.00 87.56 169 LEU A CA 1
ATOM 1319 C C . LEU A 1 169 ? 3.850 -15.758 6.552 1.00 87.56 169 LEU A C 1
ATOM 1321 O O . LEU A 1 169 ? 2.962 -15.228 5.892 1.00 87.56 169 LEU A O 1
ATOM 1325 N N . ASP A 1 170 ? 3.650 -16.893 7.227 1.00 88.75 170 ASP A N 1
ATOM 1326 C CA . ASP A 1 170 ? 2.366 -17.612 7.219 1.00 88.75 170 ASP A CA 1
ATOM 1327 C C . ASP A 1 170 ? 1.207 -16.739 7.723 1.00 88.75 170 ASP A C 1
ATOM 1329 O O . ASP A 1 170 ? 0.080 -16.844 7.237 1.00 88.75 170 ASP A O 1
ATOM 1333 N N . THR A 1 171 ? 1.483 -15.868 8.696 1.00 86.50 171 THR A N 1
ATOM 1334 C CA . THR A 1 171 ? 0.479 -14.988 9.304 1.00 86.50 171 THR A CA 1
ATOM 1335 C C . THR A 1 171 ? 0.143 -13.825 8.375 1.00 86.50 171 THR A C 1
ATOM 1337 O O . THR A 1 171 ? -1.028 -13.612 8.050 1.00 86.50 171 THR A O 1
ATOM 1340 N N . VAL A 1 172 ? 1.169 -13.110 7.911 1.00 85.69 172 VAL A N 1
ATOM 1341 C CA . VAL A 1 172 ? 1.047 -11.914 7.064 1.00 85.69 172 VAL A CA 1
ATOM 1342 C C . VAL A 1 172 ? 0.509 -12.260 5.673 1.00 85.69 172 VAL A C 1
ATOM 1344 O O . VAL A 1 172 ? -0.286 -11.517 5.106 1.00 85.69 172 VAL A O 1
ATOM 1347 N N . CYS A 1 173 ? 0.902 -13.411 5.126 1.00 90.94 173 CYS A N 1
ATOM 1348 C CA . CYS A 1 173 ? 0.445 -13.895 3.825 1.00 90.94 173 CYS A CA 1
ATOM 1349 C C . CYS A 1 173 ? -0.770 -14.827 3.914 1.00 90.94 173 CYS A C 1
ATOM 1351 O O . CYS A 1 173 ? -1.127 -15.476 2.927 1.00 90.94 173 CYS A O 1
ATOM 1353 N N . SER A 1 174 ? -1.420 -14.936 5.075 1.00 90.75 174 SER A N 1
ATOM 1354 C CA . SER A 1 174 ? -2.675 -15.680 5.181 1.00 90.75 174 SER A CA 1
ATOM 1355 C C . SER A 1 174 ? -3.782 -14.981 4.389 1.00 90.75 174 SER A C 1
ATOM 1357 O O . SER A 1 174 ? -3.854 -13.756 4.351 1.00 90.75 174 SER A O 1
ATOM 1359 N N . LEU A 1 175 ? -4.699 -15.750 3.795 1.00 82.62 175 LEU A N 1
ATOM 1360 C CA . LEU A 1 175 ? -5.858 -15.189 3.083 1.00 82.62 175 LEU A CA 1
ATOM 1361 C C . LEU A 1 175 ? -6.682 -14.232 3.959 1.00 82.62 175 LEU A C 1
ATOM 1363 O O . LEU A 1 175 ? -7.208 -13.246 3.461 1.00 82.62 175 LEU A O 1
ATOM 1367 N N . GLU A 1 176 ? -6.795 -14.508 5.261 1.00 79.69 176 GLU A N 1
ATOM 1368 C CA . GLU A 1 176 ? -7.489 -13.624 6.205 1.00 79.69 176 GLU A CA 1
ATOM 1369 C C . GLU A 1 176 ? -6.792 -12.264 6.325 1.00 79.69 176 GLU A C 1
ATOM 1371 O O . GLU A 1 176 ? -7.456 -11.233 6.244 1.00 79.69 176 GLU A O 1
ATOM 1376 N N . HIS A 1 177 ? -5.465 -12.259 6.469 1.00 79.44 177 HIS A N 1
ATOM 1377 C CA . HIS A 1 177 ? -4.679 -11.034 6.579 1.00 79.44 177 HIS A CA 1
ATOM 1378 C C . HIS A 1 177 ? -4.662 -10.260 5.257 1.00 79.44 177 HIS A C 1
ATOM 1380 O O . HIS A 1 177 ? -4.909 -9.059 5.260 1.00 79.44 177 HIS A O 1
ATOM 1386 N N . LEU A 1 178 ? -4.483 -10.952 4.127 1.00 78.88 178 LEU A N 1
ATOM 1387 C CA . LEU A 1 178 ? -4.511 -10.350 2.790 1.00 78.88 178 LEU A CA 1
ATOM 1388 C C . LEU A 1 178 ? -5.853 -9.669 2.487 1.00 78.88 178 LEU A C 1
ATOM 1390 O O . LEU A 1 178 ? -5.875 -8.563 1.958 1.00 78.88 178 LEU A O 1
ATOM 1394 N N . ASN A 1 179 ? -6.969 -10.300 2.861 1.00 66.81 179 ASN A N 1
ATOM 1395 C CA . ASN A 1 179 ? -8.302 -9.726 2.671 1.00 66.81 179 ASN A CA 1
ATOM 1396 C C . ASN A 1 179 ? -8.580 -8.522 3.582 1.00 66.81 179 ASN A C 1
ATOM 1398 O O . ASN A 1 179 ? -9.476 -7.739 3.282 1.00 66.81 179 ASN A O 1
ATOM 1402 N N . ARG A 1 180 ? -7.873 -8.406 4.712 1.00 60.31 180 ARG A N 1
ATOM 1403 C CA . ARG A 1 180 ? -8.134 -7.386 5.736 1.00 60.31 180 ARG A CA 1
ATOM 1404 C C . ARG A 1 180 ? -7.187 -6.193 5.665 1.00 60.31 180 ARG A C 1
ATOM 1406 O O . ARG A 1 180 ? -7.625 -5.074 5.877 1.00 60.31 180 ARG A O 1
ATOM 1413 N N . PHE A 1 181 ? -5.910 -6.437 5.403 1.00 60.19 181 PHE A N 1
ATOM 1414 C CA . PHE A 1 181 ? -4.842 -5.435 5.467 1.00 60.19 181 PHE A CA 1
ATOM 1415 C C . PHE A 1 181 ? -4.154 -5.226 4.109 1.00 60.19 181 PHE A C 1
ATOM 1417 O O . PHE A 1 181 ? -3.216 -4.442 3.993 1.00 60.19 181 PHE A O 1
ATOM 1424 N N . GLY A 1 182 ? -4.620 -5.918 3.064 1.00 63.50 182 GLY A N 1
ATOM 1425 C CA . GLY A 1 182 ? -4.030 -5.867 1.733 1.00 63.50 182 GLY A CA 1
ATOM 1426 C C . GLY A 1 182 ? -2.776 -6.732 1.598 1.00 63.50 182 GLY A C 1
ATOM 1427 O O . GLY A 1 182 ? -2.397 -7.501 2.482 1.00 63.50 182 GLY A O 1
ATOM 1428 N N . SER A 1 183 ? -2.132 -6.644 0.433 1.00 78.69 183 SER A N 1
ATOM 1429 C CA . SER A 1 183 ? -1.066 -7.571 0.036 1.00 78.69 183 SER A CA 1
ATOM 1430 C C . SER A 1 183 ? 0.352 -7.020 0.181 1.00 78.69 183 SER A C 1
ATOM 1432 O O . SER A 1 183 ? 1.308 -7.737 -0.112 1.00 78.69 183 SER A O 1
ATOM 1434 N N . TRP A 1 184 ? 0.526 -5.764 0.602 1.00 62.28 184 TRP A N 1
ATOM 1435 C CA . TRP A 1 184 ? 1.826 -5.089 0.532 1.00 62.28 184 TRP A CA 1
ATOM 1436 C C . TRP A 1 184 ? 2.876 -5.703 1.463 1.00 62.28 184 TRP A C 1
ATOM 1438 O O . TRP A 1 184 ? 3.966 -6.049 1.006 1.00 62.28 184 TRP A O 1
ATOM 1448 N N . VAL A 1 185 ? 2.537 -5.914 2.739 1.00 73.25 185 VAL A N 1
ATOM 1449 C CA . VAL A 1 185 ? 3.469 -6.501 3.715 1.00 73.25 185 VAL A CA 1
ATOM 1450 C C . VAL A 1 185 ? 3.880 -7.898 3.244 1.00 73.25 185 VAL A C 1
ATOM 1452 O O . VAL A 1 185 ? 5.068 -8.193 3.124 1.00 73.25 185 VAL A O 1
ATOM 1455 N N . CYS A 1 186 ? 2.907 -8.723 2.843 1.00 84.81 186 CYS A N 1
ATOM 1456 C CA . CYS A 1 186 ? 3.180 -10.040 2.276 1.00 84.81 186 CYS A CA 1
ATOM 1457 C C . CYS A 1 186 ? 4.104 -9.955 1.051 1.00 84.81 186 CYS A C 1
ATOM 1459 O O . CYS A 1 186 ? 5.103 -10.669 0.986 1.00 84.81 186 CYS A O 1
ATOM 1461 N N . LYS A 1 187 ? 3.846 -9.031 0.119 1.00 81.94 187 LYS A N 1
ATOM 1462 C CA . LYS A 1 187 ? 4.690 -8.809 -1.060 1.00 81.94 187 LYS A CA 1
ATOM 1463 C C . LYS A 1 187 ? 6.134 -8.505 -0.689 1.00 81.94 187 LYS A C 1
ATOM 1465 O O . LYS A 1 187 ? 7.028 -9.176 -1.193 1.00 81.94 187 LYS A O 1
ATOM 1470 N N . ASN A 1 188 ? 6.360 -7.583 0.240 1.00 76.44 188 ASN A N 1
ATOM 1471 C CA . ASN A 1 188 ? 7.707 -7.222 0.672 1.00 76.44 188 ASN A CA 1
ATOM 1472 C C . ASN A 1 188 ? 8.464 -8.427 1.268 1.00 76.44 188 ASN A C 1
ATOM 1474 O O . ASN A 1 188 ? 9.649 -8.641 0.996 1.00 76.44 188 ASN A O 1
ATOM 1478 N N . HIS A 1 189 ? 7.771 -9.282 2.027 1.00 82.25 189 HIS A N 1
ATOM 1479 C CA . HIS A 1 189 ? 8.373 -10.521 2.517 1.00 82.25 189 HIS A CA 1
ATOM 1480 C C . HIS A 1 189 ? 8.648 -11.526 1.386 1.00 82.25 189 HIS A C 1
ATOM 1482 O O . HIS A 1 189 ? 9.697 -12.177 1.386 1.00 82.25 189 HIS A O 1
ATOM 1488 N N . CYS A 1 190 ? 7.748 -11.635 0.410 1.00 89.44 190 CYS A N 1
ATOM 1489 C CA . CYS A 1 190 ? 7.829 -12.582 -0.699 1.00 89.44 190 CYS A CA 1
ATOM 1490 C C . CYS A 1 190 ? 8.807 -12.174 -1.810 1.00 89.44 190 CYS A C 1
ATOM 1492 O O . CYS A 1 190 ? 9.298 -13.051 -2.524 1.00 89.44 190 CYS A O 1
ATOM 1494 N N . ASP A 1 191 ? 9.154 -10.891 -1.937 1.00 82.38 191 ASP A N 1
ATOM 1495 C CA . ASP A 1 191 ? 9.988 -10.362 -3.026 1.00 82.38 191 ASP A CA 1
ATOM 1496 C C . ASP A 1 191 ? 11.354 -11.056 -3.118 1.00 82.38 191 ASP A C 1
ATOM 1498 O O . ASP A 1 191 ? 11.841 -11.366 -4.208 1.00 82.38 191 ASP A O 1
ATOM 1502 N N . LYS A 1 192 ? 11.944 -11.424 -1.973 1.00 81.25 192 LYS A N 1
ATOM 1503 C CA . LYS A 1 192 ? 13.225 -12.154 -1.918 1.00 81.25 192 LYS A CA 1
ATOM 1504 C C . LYS A 1 192 ? 13.172 -13.526 -2.593 1.00 81.25 192 LYS A C 1
ATOM 1506 O O . LYS A 1 192 ? 14.213 -14.038 -3.002 1.00 81.25 192 LYS A O 1
ATOM 1511 N N . ARG A 1 193 ? 11.985 -14.133 -2.679 1.00 89.00 193 ARG A N 1
ATOM 1512 C CA . ARG A 1 193 ? 11.748 -15.449 -3.290 1.00 89.00 193 ARG A CA 1
ATOM 1513 C C . ARG A 1 193 ? 10.723 -15.382 -4.418 1.00 89.00 193 ARG A C 1
ATOM 1515 O O . ARG A 1 193 ? 10.170 -16.408 -4.796 1.00 89.00 193 ARG A O 1
ATOM 1522 N N . ALA A 1 194 ? 10.509 -14.207 -5.012 1.00 85.94 194 ALA A N 1
ATOM 1523 C CA . ALA A 1 194 ? 9.530 -14.023 -6.081 1.00 85.94 194 ALA A CA 1
ATOM 1524 C C . ALA A 1 194 ? 9.741 -15.000 -7.254 1.00 85.94 194 ALA A C 1
ATOM 1526 O O . ALA A 1 194 ? 8.772 -15.483 -7.836 1.00 85.94 194 ALA A O 1
ATOM 1527 N N . CYS A 1 195 ? 10.994 -15.379 -7.553 1.00 89.12 195 CYS A N 1
ATOM 1528 C CA . CYS A 1 195 ? 11.306 -16.356 -8.602 1.00 89.12 195 CYS A CA 1
ATOM 1529 C C . CYS A 1 195 ? 10.630 -17.722 -8.397 1.00 89.12 195 CYS A C 1
ATOM 1531 O O . CYS A 1 195 ? 10.373 -18.420 -9.377 1.00 89.12 195 CYS A O 1
ATOM 1533 N N . CYS A 1 196 ? 10.306 -18.096 -7.158 1.00 91.50 196 CYS A N 1
ATOM 1534 C CA . CYS A 1 196 ? 9.643 -19.356 -6.833 1.00 91.50 196 CYS A CA 1
ATOM 1535 C C . CYS A 1 196 ? 8.201 -19.420 -7.344 1.00 91.50 196 CYS A C 1
ATOM 1537 O O . CYS A 1 196 ? 7.694 -20.512 -7.588 1.00 91.50 196 CYS A O 1
ATOM 1539 N N . PHE A 1 197 ? 7.557 -18.263 -7.514 1.00 86.31 197 PHE A N 1
ATOM 1540 C CA . PHE A 1 197 ? 6.111 -18.156 -7.723 1.00 86.31 197 PHE A CA 1
ATOM 1541 C C . PHE A 1 197 ? 5.744 -17.528 -9.075 1.00 86.31 197 PHE A C 1
ATOM 1543 O O . PHE A 1 197 ? 4.590 -17.193 -9.318 1.00 86.31 197 PHE A O 1
ATOM 1550 N N . THR A 1 198 ? 6.718 -17.362 -9.974 1.00 80.69 198 THR A N 1
ATOM 1551 C CA . THR A 1 198 ? 6.467 -16.845 -11.330 1.00 80.69 198 THR A CA 1
ATOM 1552 C C . THR A 1 198 ? 6.067 -17.965 -12.283 1.00 80.69 198 THR A C 1
ATOM 1554 O O . THR A 1 198 ? 6.807 -18.932 -12.466 1.00 80.69 198 THR A O 1
ATOM 1557 N N . ASP A 1 199 ? 4.919 -17.829 -12.940 1.00 68.00 199 ASP A N 1
ATOM 1558 C CA . ASP A 1 199 ? 4.490 -18.786 -13.955 1.00 68.00 199 ASP A CA 1
ATOM 1559 C C . ASP A 1 199 ? 5.290 -18.664 -15.251 1.00 68.00 199 ASP A C 1
ATOM 1561 O O . ASP A 1 199 ? 5.490 -17.571 -15.776 1.00 68.00 199 ASP A O 1
ATOM 1565 N N . ASN A 1 200 ? 5.698 -19.810 -15.807 1.00 57.78 200 ASN A N 1
ATOM 1566 C CA . ASN A 1 200 ? 6.241 -19.952 -17.167 1.00 57.78 200 ASN A CA 1
ATOM 1567 C C . ASN A 1 200 ? 7.418 -19.030 -17.545 1.00 57.78 200 ASN A C 1
ATOM 1569 O O . ASN A 1 200 ? 7.723 -18.877 -18.732 1.00 57.78 200 ASN A O 1
ATOM 1573 N N . HIS A 1 201 ? 8.122 -18.454 -16.572 1.00 59.56 201 HIS A N 1
ATOM 1574 C CA . HIS A 1 201 ? 9.273 -17.607 -16.845 1.00 59.56 201 HIS A CA 1
ATOM 1575 C C . HIS A 1 201 ? 10.570 -18.437 -16.846 1.00 59.56 201 HIS A C 1
ATOM 1577 O O . HIS A 1 201 ? 10.735 -19.312 -15.994 1.00 59.56 201 HIS A O 1
ATOM 1583 N N . PRO A 1 202 ? 11.551 -18.155 -17.726 1.00 66.12 202 PRO A N 1
ATOM 1584 C CA . PRO A 1 202 ? 12.887 -18.761 -17.652 1.00 66.12 202 PRO A CA 1
ATOM 1585 C C . PRO A 1 202 ? 13.636 -18.456 -16.343 1.00 66.12 202 PRO A C 1
ATOM 1587 O O . PRO A 1 202 ? 14.722 -18.984 -16.132 1.00 66.12 202 PRO A O 1
ATOM 1590 N N . THR A 1 203 ? 13.084 -17.595 -15.483 1.00 75.00 203 THR A N 1
ATOM 1591 C CA . THR A 1 203 ? 13.608 -17.292 -14.146 1.00 75.00 203 THR A CA 1
ATOM 1592 C C . THR A 1 203 ? 12.865 -18.025 -13.036 1.00 75.00 203 THR A C 1
ATOM 1594 O O . THR A 1 203 ? 13.137 -17.732 -11.876 1.00 75.00 203 THR A O 1
ATOM 1597 N N . ASN A 1 204 ? 11.921 -18.925 -13.343 1.00 85.88 204 ASN A N 1
ATOM 1598 C CA . ASN A 1 204 ? 11.324 -19.747 -12.300 1.00 85.88 204 ASN A CA 1
ATOM 1599 C C . ASN A 1 204 ? 12.419 -20.639 -11.697 1.00 85.88 204 ASN A C 1
ATOM 1601 O O . ASN A 1 204 ? 13.029 -21.451 -12.392 1.00 85.88 204 ASN A O 1
ATOM 1605 N N . CYS A 1 205 ? 12.680 -20.448 -10.407 1.00 91.75 205 CYS A N 1
ATOM 1606 C CA . CYS A 1 205 ? 13.751 -21.126 -9.680 1.00 91.75 205 CYS A CA 1
ATOM 1607 C C . CYS A 1 205 ? 13.243 -22.339 -8.882 1.00 91.75 205 CYS A C 1
ATOM 1609 O O . CYS A 1 205 ? 14.038 -23.045 -8.268 1.00 91.75 205 CYS A O 1
ATOM 1611 N N . TYR A 1 206 ? 11.933 -22.615 -8.900 1.00 91.19 206 TYR A N 1
ATOM 1612 C CA . TYR A 1 206 ? 11.304 -23.630 -8.057 1.00 91.19 206 TYR A CA 1
ATOM 1613 C C . TYR A 1 206 ? 11.878 -25.021 -8.296 1.00 91.19 206 TYR A C 1
ATOM 1615 O O . TYR A 1 206 ? 12.150 -25.747 -7.346 1.00 91.19 206 TYR A O 1
ATOM 1623 N N . ASP A 1 207 ? 12.083 -25.412 -9.555 1.00 88.50 207 ASP A N 1
ATOM 1624 C CA . ASP A 1 207 ? 12.578 -26.754 -9.859 1.00 88.50 207 ASP A CA 1
ATOM 1625 C C . ASP A 1 207 ? 14.014 -26.996 -9.380 1.00 88.50 207 ASP A C 1
ATOM 1627 O O . ASP A 1 207 ? 14.348 -28.130 -9.021 1.00 88.50 207 ASP A O 1
ATOM 1631 N N . GLU A 1 208 ? 14.830 -25.942 -9.345 1.00 90.69 208 GLU A N 1
ATOM 1632 C CA . GLU A 1 208 ? 16.221 -25.981 -8.893 1.00 90.69 208 GLU A CA 1
ATOM 1633 C C . GLU A 1 208 ? 16.325 -25.851 -7.365 1.00 90.69 208 GLU A C 1
ATOM 1635 O O . GLU A 1 208 ? 17.165 -26.507 -6.754 1.00 90.69 208 GLU A O 1
ATOM 1640 N N . GLU A 1 209 ? 15.416 -25.095 -6.741 1.00 93.25 209 GLU A N 1
ATOM 1641 C CA . GLU A 1 209 ? 15.488 -24.671 -5.338 1.00 93.25 209 GLU A CA 1
ATOM 1642 C C . GLU A 1 209 ? 14.227 -25.062 -4.536 1.00 93.25 209 GLU A C 1
ATOM 1644 O O . GLU A 1 209 ? 13.669 -24.263 -3.790 1.00 93.25 209 GLU A O 1
ATOM 1649 N N . LYS A 1 210 ? 13.744 -26.307 -4.670 1.00 92.19 210 LYS A N 1
ATOM 1650 C CA . LYS A 1 210 ? 12.447 -26.749 -4.097 1.00 92.19 210 LYS A CA 1
ATOM 1651 C C . LYS A 1 210 ? 12.300 -26.554 -2.593 1.00 92.19 210 LYS A C 1
ATOM 1653 O O . LYS A 1 210 ? 11.244 -26.122 -2.144 1.00 92.19 210 LYS A O 1
ATOM 1658 N N . GLU A 1 211 ? 13.316 -26.919 -1.814 1.00 89.81 211 GLU A N 1
ATOM 1659 C CA . GLU A 1 211 ? 13.256 -26.787 -0.351 1.00 89.81 211 GLU A CA 1
ATOM 1660 C C . GLU A 1 211 ? 13.231 -25.312 0.056 1.00 89.81 211 GLU A C 1
ATOM 1662 O O . GLU A 1 211 ? 12.418 -24.916 0.885 1.00 89.81 211 GLU A O 1
ATOM 1667 N N . TRP A 1 212 ? 14.036 -24.487 -0.614 1.00 90.25 212 TRP A N 1
ATOM 1668 C CA . TRP A 1 212 ? 14.045 -23.043 -0.424 1.00 90.25 212 TRP A CA 1
ATOM 1669 C C . TRP A 1 212 ? 12.700 -22.430 -0.840 1.00 90.25 212 TRP A C 1
ATOM 1671 O O . TRP A 1 212 ? 12.056 -21.742 -0.062 1.00 90.25 212 TRP A O 1
ATOM 1681 N N . CYS A 1 213 ? 12.162 -22.734 -2.011 1.00 92.50 213 CYS A N 1
ATOM 1682 C CA . CYS A 1 213 ? 10.851 -22.214 -2.390 1.00 92.50 213 CYS A CA 1
ATOM 1683 C C . CYS A 1 213 ? 9.710 -22.703 -1.478 1.00 92.50 213 CYS A C 1
ATOM 1685 O O . CYS A 1 213 ? 8.788 -21.942 -1.189 1.00 92.50 213 CYS A O 1
ATOM 1687 N N . GLY A 1 214 ? 9.793 -23.935 -0.966 1.00 91.31 214 GLY A N 1
ATOM 1688 C CA . GLY A 1 214 ? 8.774 -24.526 -0.095 1.00 91.31 214 GLY A CA 1
ATOM 1689 C C . GLY A 1 214 ? 8.587 -23.801 1.242 1.00 91.31 214 GLY A C 1
ATOM 1690 O O . GLY A 1 214 ? 7.459 -23.698 1.724 1.00 91.31 214 GLY A O 1
ATOM 1691 N N . GLU A 1 215 ? 9.657 -23.239 1.810 1.00 92.12 215 GLU A N 1
ATOM 1692 C CA . GLU A 1 215 ? 9.589 -22.431 3.041 1.00 92.12 215 GLU A CA 1
ATOM 1693 C C . GLU A 1 215 ? 8.722 -21.170 2.888 1.00 92.12 215 GLU A C 1
ATOM 1695 O O . GLU A 1 215 ? 8.297 -20.603 3.887 1.00 92.12 215 GLU A O 1
ATOM 1700 N N . TYR A 1 216 ? 8.470 -20.719 1.655 1.00 91.94 216 TYR A N 1
ATOM 1701 C CA . TYR A 1 216 ? 7.720 -19.496 1.357 1.00 91.94 216 TYR A CA 1
ATOM 1702 C C . TYR A 1 216 ? 6.350 -19.785 0.735 1.00 91.94 216 TYR A C 1
ATOM 1704 O O . TYR A 1 216 ? 5.750 -18.905 0.127 1.00 91.94 216 TYR A O 1
ATOM 1712 N N . SER A 1 217 ? 5.830 -21.006 0.884 1.00 91.06 217 SER A N 1
ATOM 1713 C CA . SER A 1 217 ? 4.555 -21.414 0.272 1.00 91.06 217 SER A CA 1
ATOM 1714 C C . SER A 1 217 ? 3.361 -20.511 0.624 1.00 91.06 217 SER A C 1
ATOM 1716 O O . SER A 1 217 ? 2.449 -20.386 -0.185 1.00 91.06 217 SER A O 1
ATOM 1718 N N . ALA A 1 218 ? 3.374 -19.792 1.753 1.00 92.12 218 ALA A N 1
ATOM 1719 C CA . ALA A 1 218 ? 2.342 -18.798 2.066 1.00 92.12 218 ALA A CA 1
ATOM 1720 C C . ALA A 1 218 ? 2.243 -17.657 1.033 1.00 92.12 218 ALA A C 1
ATOM 1722 O O . ALA A 1 218 ? 1.157 -17.124 0.809 1.00 92.12 218 ALA A O 1
ATOM 1723 N N . CYS A 1 219 ? 3.341 -17.327 0.346 1.00 90.94 219 CYS A N 1
ATOM 1724 C CA . CYS A 1 219 ? 3.371 -16.348 -0.743 1.00 90.94 219 CYS A CA 1
ATOM 1725 C C . CYS A 1 219 ? 2.515 -16.754 -1.949 1.00 90.94 219 CYS A C 1
ATOM 1727 O O . CYS A 1 219 ? 2.132 -15.895 -2.744 1.00 90.94 219 CYS A O 1
ATOM 1729 N N . GLU A 1 220 ? 2.175 -18.039 -2.086 1.00 87.50 220 GLU A N 1
ATOM 1730 C CA . GLU A 1 220 ? 1.283 -18.524 -3.144 1.00 87.50 220 GLU A CA 1
ATOM 1731 C C . GLU A 1 220 ? -0.115 -17.894 -3.040 1.00 87.50 220 GLU A C 1
ATOM 1733 O O . GLU A 1 220 ? -0.781 -17.700 -4.060 1.00 87.50 220 GLU A O 1
ATOM 1738 N N . ASN A 1 221 ? -0.535 -17.490 -1.833 1.00 85.50 221 ASN A N 1
ATOM 1739 C CA . ASN A 1 221 ? -1.828 -16.842 -1.608 1.00 85.50 221 ASN A CA 1
ATOM 1740 C C . ASN A 1 221 ? -1.951 -15.481 -2.314 1.00 85.50 221 ASN A C 1
ATOM 1742 O O . ASN A 1 221 ? -3.070 -15.053 -2.585 1.00 85.50 221 ASN A O 1
ATOM 1746 N N . MET A 1 222 ? -0.837 -14.814 -2.650 1.00 77.50 222 MET A N 1
ATOM 1747 C CA . MET A 1 222 ? -0.878 -13.553 -3.400 1.00 77.50 222 MET A CA 1
ATOM 1748 C C . MET A 1 222 ? -1.177 -13.723 -4.892 1.00 77.50 222 MET A C 1
ATOM 1750 O O . MET A 1 222 ? -1.586 -12.758 -5.530 1.00 77.50 222 MET A O 1
ATOM 1754 N N . LEU A 1 223 ? -0.921 -14.898 -5.477 1.00 64.69 223 LEU A N 1
ATOM 1755 C CA . LEU A 1 223 ? -0.770 -15.022 -6.934 1.00 64.69 223 LEU A CA 1
ATOM 1756 C C . LEU A 1 223 ? -1.852 -15.850 -7.629 1.00 64.69 223 LEU A C 1
ATOM 1758 O O . LEU A 1 223 ? -1.758 -16.070 -8.832 1.00 64.69 223 LEU A O 1
ATOM 1762 N N . GLY A 1 224 ? -2.889 -16.306 -6.919 1.00 55.66 224 GLY A N 1
ATOM 1763 C CA . GLY A 1 224 ? -4.008 -17.021 -7.550 1.00 55.66 224 GLY A CA 1
ATOM 1764 C C . GLY A 1 224 ? -3.589 -18.263 -8.354 1.00 55.66 224 GLY A C 1
ATOM 1765 O O . GLY A 1 224 ? -4.322 -18.704 -9.241 1.00 55.66 224 GLY A O 1
ATOM 1766 N N . TRP A 1 225 ? -2.412 -18.833 -8.077 1.00 40.69 225 TRP A N 1
ATOM 1767 C CA . TRP A 1 225 ? -1.881 -19.934 -8.864 1.00 40.69 225 TRP A CA 1
ATOM 1768 C C . TRP A 1 225 ? -2.541 -21.260 -8.492 1.00 40.69 225 TRP A C 1
ATOM 1770 O O . TRP A 1 225 ? -2.639 -21.625 -7.321 1.00 40.69 225 TRP A O 1
ATOM 1780 N N . THR A 1 226 ? -2.941 -22.029 -9.508 1.00 33.62 226 THR A N 1
ATOM 1781 C CA . THR A 1 226 ? -3.196 -23.464 -9.351 1.00 33.62 226 THR A CA 1
ATOM 1782 C C . THR A 1 226 ? -2.151 -24.235 -10.154 1.00 33.62 226 THR A C 1
ATOM 1784 O O . THR A 1 226 ? -2.049 -24.021 -11.364 1.00 33.62 226 THR A O 1
ATOM 1787 N N . PRO A 1 227 ? -1.379 -25.149 -9.533 1.00 36.94 227 PRO A N 1
ATOM 1788 C CA . PRO A 1 227 ? -0.415 -25.961 -10.263 1.00 36.94 227 PRO A CA 1
ATOM 1789 C C . PRO A 1 227 ? -1.101 -26.778 -11.365 1.00 36.94 227 PRO A C 1
ATOM 1791 O O . PRO A 1 227 ? -2.235 -27.241 -11.171 1.00 36.94 227 PRO A O 1
ATOM 1794 N N . PRO A 1 228 ? -0.429 -27.030 -12.508 1.00 34.75 228 PRO A N 1
ATOM 1795 C CA . PRO A 1 228 ? -0.986 -27.885 -13.543 1.00 34.75 228 PRO A CA 1
ATOM 1796 C C . PRO A 1 228 ? -1.279 -29.272 -12.949 1.00 34.75 228 PRO A C 1
ATOM 1798 O O . PRO A 1 228 ? -0.442 -29.825 -12.223 1.00 34.75 228 PRO A O 1
ATOM 1801 N N . PRO A 1 229 ? -2.445 -29.877 -13.247 1.00 35.84 229 PRO A N 1
ATOM 1802 C CA . PRO A 1 229 ? -2.744 -31.208 -12.757 1.00 35.84 229 PRO A CA 1
ATOM 1803 C C . PRO A 1 229 ? -1.694 -32.198 -13.279 1.00 35.84 229 PRO A C 1
ATOM 1805 O O . PRO A 1 229 ? -1.212 -32.038 -14.407 1.00 35.84 229 PRO A O 1
ATOM 1808 N N . PRO A 1 230 ? -1.385 -33.280 -12.540 1.00 40.03 230 PRO A N 1
ATOM 1809 C CA . PRO A 1 230 ? -0.605 -34.375 -13.100 1.00 40.03 230 PRO A CA 1
ATOM 1810 C C . PRO A 1 230 ? -1.247 -34.819 -14.420 1.00 40.03 230 PRO A C 1
ATOM 1812 O O . PRO A 1 230 ? -2.479 -34.845 -14.520 1.00 40.03 230 PRO A O 1
ATOM 1815 N N . ALA A 1 231 ? -0.403 -35.161 -15.402 1.00 37.53 231 ALA A N 1
ATOM 1816 C CA . ALA A 1 231 ? -0.680 -35.317 -16.841 1.00 37.53 231 ALA A CA 1
ATOM 1817 C C . ALA A 1 231 ? -1.788 -36.320 -17.262 1.00 37.53 231 ALA A C 1
ATOM 1819 O O . ALA A 1 231 ? -1.861 -36.707 -18.422 1.00 37.53 231 ALA A O 1
ATOM 1820 N N . ASN A 1 232 ? -2.662 -36.738 -16.347 1.00 42.41 232 ASN A N 1
ATOM 1821 C CA . ASN A 1 232 ? -3.828 -37.588 -16.572 1.00 42.41 232 ASN A CA 1
ATOM 1822 C C . ASN A 1 232 ? -5.128 -37.056 -15.931 1.00 42.41 232 ASN A C 1
ATOM 1824 O O . ASN A 1 232 ? -6.084 -37.817 -15.785 1.00 42.41 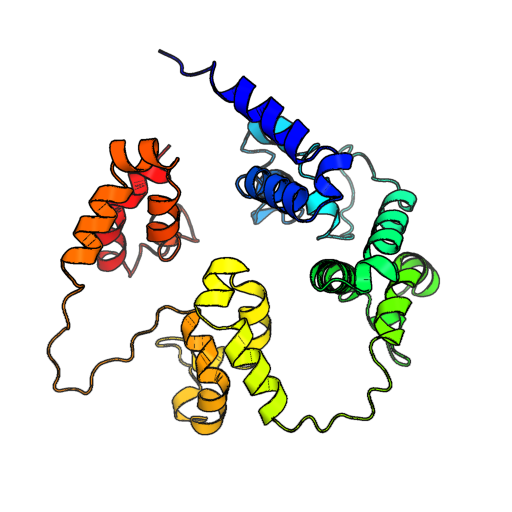232 ASN A O 1
ATOM 1828 N N . SER A 1 233 ? -5.201 -35.775 -15.562 1.00 41.66 233 SER A N 1
ATOM 1829 C CA . SER A 1 233 ? -6.434 -35.174 -15.026 1.00 41.66 233 SER A CA 1
ATOM 1830 C C . SER A 1 233 ? -7.087 -34.290 -16.085 1.00 41.66 233 SER A C 1
ATOM 1832 O O . SER A 1 233 ? -6.474 -33.347 -16.574 1.00 41.66 233 SER A O 1
ATOM 1834 N N . THR A 1 234 ? -8.329 -34.595 -16.449 1.00 34.53 234 THR A N 1
ATOM 1835 C CA . THR A 1 234 ? -9.167 -33.738 -17.300 1.00 34.53 234 THR A CA 1
ATOM 1836 C C . THR A 1 234 ? -9.370 -32.348 -16.677 1.00 34.53 234 THR A C 1
ATOM 1838 O O . THR A 1 234 ? -9.353 -32.252 -15.447 1.00 34.53 234 THR A O 1
ATOM 1841 N N . PRO A 1 235 ? -9.596 -31.291 -17.488 1.00 35.09 235 PRO A N 1
ATOM 1842 C CA . PRO A 1 235 ? -9.766 -29.920 -17.005 1.00 35.09 235 PRO A CA 1
ATOM 1843 C C . PRO A 1 235 ? -10.848 -29.857 -15.927 1.00 35.09 235 PRO A C 1
ATOM 1845 O O . PRO A 1 235 ? -11.961 -30.339 -16.143 1.00 35.09 235 PRO A O 1
ATOM 1848 N N . LYS A 1 236 ? -10.515 -29.294 -14.763 1.00 39.41 236 LYS A N 1
ATOM 1849 C CA . LYS A 1 236 ? -11.503 -29.008 -13.726 1.00 39.41 236 LYS A CA 1
ATOM 1850 C C . LYS A 1 236 ? -12.189 -27.709 -14.135 1.00 39.41 236 LYS A C 1
ATOM 1852 O O . LYS A 1 236 ? -11.554 -26.661 -14.154 1.00 39.41 236 LYS A O 1
ATOM 1857 N N . GLU A 1 237 ? -13.440 -27.825 -14.562 1.00 41.84 237 GLU A N 1
ATOM 1858 C CA . GLU A 1 237 ? -14.299 -26.692 -14.895 1.00 41.84 237 GLU A CA 1
ATOM 1859 C C . GLU A 1 237 ? -14.323 -25.708 -13.719 1.00 41.84 237 GLU A C 1
ATOM 1861 O O . GLU A 1 237 ? -14.412 -26.124 -12.557 1.00 41.84 237 GLU A O 1
ATOM 1866 N N . THR A 1 238 ? -14.236 -24.412 -14.024 1.00 45.75 238 THR A N 1
ATOM 1867 C CA . THR A 1 238 ? -14.583 -23.341 -13.090 1.00 45.75 238 THR A CA 1
ATOM 1868 C C . THR A 1 238 ? -15.947 -23.695 -12.493 1.00 45.75 238 THR A C 1
ATOM 1870 O O . THR A 1 238 ? -16.861 -24.013 -13.263 1.00 45.75 238 THR A O 1
ATOM 1873 N N . PRO A 1 239 ? -16.114 -23.734 -11.158 1.00 49.62 239 PRO A N 1
ATOM 1874 C CA . PRO A 1 239 ? -17.397 -24.081 -10.571 1.00 49.62 239 PRO A CA 1
ATOM 1875 C C . PRO A 1 239 ? -18.451 -23.127 -11.126 1.00 49.62 239 PRO A C 1
ATOM 1877 O O . PRO A 1 239 ? -18.339 -21.919 -10.940 1.00 49.62 239 PRO A O 1
ATOM 1880 N N . ILE A 1 240 ? -19.458 -23.673 -11.811 1.00 54.34 240 ILE A N 1
ATOM 1881 C CA . ILE A 1 240 ? -20.560 -22.920 -12.436 1.00 54.34 240 ILE A CA 1
ATOM 1882 C C . ILE A 1 240 ? -21.162 -21.893 -11.452 1.00 54.34 240 ILE A C 1
ATOM 1884 O O . ILE A 1 240 ? -21.572 -20.816 -11.867 1.00 54.34 240 ILE A O 1
ATOM 1888 N N . SER A 1 241 ? -21.111 -22.172 -10.142 1.00 69.50 241 SER A N 1
ATOM 1889 C CA . SER A 1 241 ? -21.614 -21.271 -9.101 1.00 69.50 241 SER A CA 1
ATOM 1890 C C . SER A 1 241 ? -20.870 -19.941 -8.982 1.00 69.50 241 SER A C 1
ATOM 1892 O O . SER A 1 241 ? -21.494 -18.957 -8.614 1.00 69.50 241 SER A O 1
ATOM 1894 N N . PHE A 1 242 ? -19.568 -19.881 -9.277 1.00 77.56 242 PHE A N 1
ATOM 1895 C CA . PHE A 1 242 ? -18.806 -18.637 -9.116 1.00 77.56 242 PHE A CA 1
ATOM 1896 C C . PHE A 1 242 ? -19.197 -17.601 -10.172 1.00 77.56 242 PHE A C 1
ATOM 1898 O O . PHE A 1 242 ? -19.411 -16.436 -9.856 1.00 77.56 242 PHE A O 1
ATOM 1905 N N . MET A 1 243 ? -19.355 -18.041 -11.423 1.00 78.69 243 MET A N 1
ATOM 1906 C CA . MET A 1 243 ? -19.783 -17.155 -12.508 1.00 78.69 243 MET A CA 1
ATOM 1907 C C . MET A 1 243 ? -21.208 -16.652 -12.267 1.00 78.69 243 MET A C 1
ATOM 1909 O O . MET A 1 243 ? -21.469 -15.467 -12.445 1.00 78.69 243 MET A O 1
ATOM 1913 N N . ASP A 1 244 ? -22.112 -17.522 -11.804 1.00 84.25 244 ASP A N 1
ATOM 1914 C CA . ASP A 1 244 ? -23.492 -17.144 -11.478 1.00 84.25 244 ASP A CA 1
ATOM 1915 C C . ASP A 1 244 ? -23.562 -16.103 -10.341 1.00 84.25 244 ASP A C 1
ATOM 1917 O O . ASP A 1 244 ? -24.367 -15.172 -10.402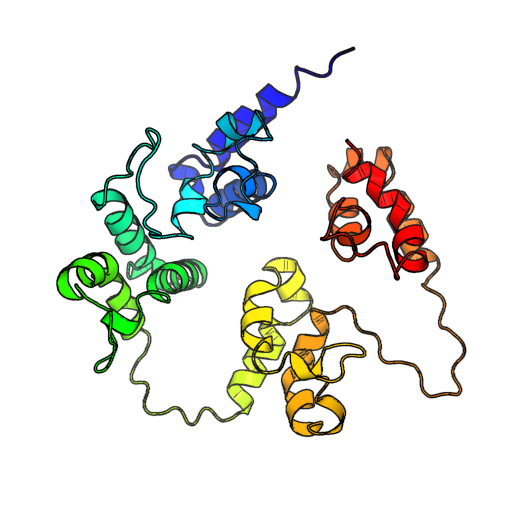 1.00 84.25 244 ASP A O 1
ATOM 1921 N N . GLU A 1 245 ? -22.701 -16.220 -9.324 1.00 86.12 245 GLU A N 1
ATOM 1922 C CA . GLU A 1 245 ? -22.581 -15.232 -8.243 1.00 86.12 245 GLU A CA 1
ATOM 1923 C C . GLU A 1 245 ? -21.998 -13.906 -8.746 1.00 86.12 245 GLU A C 1
ATOM 1925 O O . GLU A 1 245 ? -22.552 -12.844 -8.459 1.00 86.12 245 GLU A O 1
ATOM 1930 N N . MET A 1 246 ? -20.952 -13.962 -9.574 1.00 86.88 246 MET A N 1
ATOM 1931 C CA . MET A 1 246 ? -20.337 -12.784 -10.188 1.00 86.88 246 MET A CA 1
ATOM 1932 C C . MET A 1 246 ? -21.327 -12.015 -11.075 1.00 86.88 246 MET A C 1
ATOM 1934 O O . MET A 1 246 ? -21.387 -10.789 -11.001 1.00 86.88 246 MET A O 1
ATOM 1938 N N . PHE A 1 247 ? -22.170 -12.707 -11.851 1.00 91.75 247 PHE A N 1
ATOM 1939 C CA . PHE A 1 247 ? -23.260 -12.066 -12.597 1.00 91.75 247 PHE A CA 1
ATOM 1940 C C . PHE A 1 247 ? -24.267 -11.371 -11.680 1.00 91.75 247 PHE A C 1
ATOM 1942 O O . PHE A 1 247 ? -24.793 -10.321 -12.042 1.00 91.75 247 PHE A O 1
ATOM 1949 N N . GLY A 1 248 ? -24.533 -11.937 -10.502 1.00 91.69 248 GLY A N 1
ATOM 1950 C CA . GLY A 1 248 ? -25.378 -11.310 -9.494 1.00 91.69 248 GLY A CA 1
ATOM 1951 C C . GLY A 1 248 ? -24.765 -10.017 -8.962 1.00 91.69 248 GLY A C 1
ATOM 1952 O O . GLY A 1 248 ? -25.423 -8.979 -8.995 1.00 91.69 248 GLY A O 1
ATOM 1953 N N . PHE A 1 249 ? -23.506 -10.066 -8.519 1.00 93.69 249 PHE A N 1
ATOM 1954 C CA . PHE A 1 249 ? -22.806 -8.919 -7.931 1.00 93.69 249 PHE A CA 1
ATOM 1955 C C . PHE A 1 249 ? -22.560 -7.793 -8.935 1.00 93.69 249 PHE A C 1
ATOM 1957 O O . PHE A 1 249 ? -22.765 -6.633 -8.604 1.00 93.69 249 PHE A O 1
ATOM 1964 N N . CYS A 1 250 ? -22.168 -8.136 -10.161 1.00 94.56 250 CYS A N 1
ATOM 1965 C CA . CYS A 1 250 ? -21.823 -7.171 -11.206 1.00 94.56 250 CYS A CA 1
ATOM 1966 C C . CYS A 1 250 ? -22.988 -6.808 -12.136 1.00 94.56 250 CYS A C 1
ATOM 1968 O O . CYS A 1 250 ? -22.792 -6.166 -13.169 1.00 94.56 250 CYS A O 1
ATOM 1970 N N . SER A 1 251 ? -24.211 -7.222 -11.803 1.00 95.38 251 SER A N 1
ATOM 1971 C CA . SER A 1 251 ? -25.412 -6.656 -12.423 1.00 95.38 251 SER A CA 1
ATOM 1972 C C . SER A 1 251 ? -25.649 -5.226 -11.927 1.00 95.38 251 SER A C 1
ATOM 1974 O O . SER A 1 251 ? -25.194 -4.876 -10.843 1.00 95.38 251 SER A O 1
ATOM 1976 N N . GLU A 1 252 ? -26.404 -4.416 -12.676 1.00 94.75 252 GLU A N 1
ATOM 1977 C CA . GLU A 1 252 ? -26.809 -3.069 -12.230 1.00 94.75 252 GLU A CA 1
ATOM 1978 C C . GLU A 1 252 ? -27.460 -3.111 -10.833 1.00 94.75 252 GLU A C 1
ATOM 1980 O O . GLU A 1 252 ? -27.070 -2.363 -9.944 1.00 94.75 252 GLU A O 1
ATOM 1985 N N . GLU A 1 253 ? -28.374 -4.062 -10.600 1.00 95.56 253 GLU A N 1
ATOM 1986 C CA . GLU A 1 253 ? -29.031 -4.255 -9.297 1.00 95.56 253 GLU A CA 1
ATOM 1987 C C . GLU A 1 253 ? -28.041 -4.677 -8.197 1.00 95.56 253 GLU A C 1
ATOM 1989 O O . GLU A 1 253 ? -28.173 -4.267 -7.044 1.00 95.56 253 GLU A O 1
ATOM 1994 N N . GLY A 1 254 ? -27.047 -5.502 -8.537 1.00 94.44 254 GLY A N 1
ATOM 1995 C CA . GLY A 1 254 ? -25.993 -5.923 -7.616 1.00 94.44 254 GLY A CA 1
ATOM 1996 C C . GLY A 1 254 ? -25.106 -4.760 -7.189 1.00 94.44 254 GLY A C 1
ATOM 1997 O O . GLY A 1 254 ? -24.887 -4.579 -5.993 1.00 94.44 254 GLY A O 1
ATOM 1998 N N . ILE A 1 255 ? -24.686 -3.941 -8.154 1.00 94.19 255 ILE A N 1
ATOM 1999 C CA . ILE A 1 255 ? -23.865 -2.751 -7.928 1.00 94.19 255 ILE A CA 1
ATOM 2000 C C . ILE A 1 255 ? -24.633 -1.728 -7.085 1.00 94.19 255 ILE A C 1
ATOM 2002 O O . ILE A 1 255 ? -24.106 -1.251 -6.085 1.00 94.19 255 ILE A O 1
ATOM 2006 N N . GLU A 1 256 ? -25.897 -1.437 -7.408 1.00 93.88 256 GLU A N 1
ATOM 2007 C CA . GLU A 1 256 ? -26.727 -0.512 -6.619 1.00 93.88 256 GLU A CA 1
ATOM 2008 C C . GLU A 1 256 ? -26.914 -0.977 -5.165 1.00 93.88 256 GLU A C 1
ATOM 2010 O O . GLU A 1 256 ? -27.024 -0.165 -4.246 1.00 93.88 256 GLU A O 1
ATOM 2015 N N . LYS A 1 257 ? -26.957 -2.293 -4.935 1.00 95.00 257 LYS A N 1
ATOM 2016 C CA . LYS A 1 257 ? -27.256 -2.870 -3.621 1.00 95.00 257 LYS A CA 1
ATOM 2017 C C . LYS A 1 257 ? -26.145 -2.666 -2.594 1.00 95.00 257 LYS A C 1
ATOM 2019 O O . LYS A 1 257 ? -26.451 -2.556 -1.405 1.00 95.00 257 LYS A O 1
ATOM 2024 N N . ASP A 1 258 ? -24.885 -2.673 -3.012 1.00 90.81 258 ASP A N 1
ATOM 2025 C CA . ASP A 1 258 ? -23.734 -2.552 -2.110 1.00 90.81 258 ASP A CA 1
ATOM 2026 C C . ASP A 1 258 ? -22.679 -1.548 -2.585 1.00 90.81 258 ASP A C 1
ATOM 2028 O O . ASP A 1 258 ? -21.524 -1.600 -2.157 1.00 90.81 258 ASP A O 1
ATOM 2032 N N . ASN A 1 259 ? -23.100 -0.618 -3.443 1.00 88.19 259 ASN A N 1
ATOM 2033 C CA . ASN A 1 259 ? -22.246 0.373 -4.085 1.00 88.19 259 ASN A CA 1
ATOM 2034 C C . ASN A 1 259 ? -21.063 -0.261 -4.838 1.00 88.19 259 ASN A C 1
ATOM 2036 O O . ASN A 1 259 ? -19.935 0.221 -4.775 1.00 88.19 259 ASN A O 1
ATOM 2040 N N . GLY A 1 260 ? -21.307 -1.401 -5.485 1.00 90.44 260 GLY A N 1
ATOM 2041 C CA . GLY A 1 260 ? -20.329 -2.113 -6.296 1.00 90.44 260 GLY A CA 1
ATOM 2042 C C . GLY A 1 260 ? -19.242 -2.841 -5.512 1.00 90.44 260 GLY A C 1
ATOM 2043 O O . GLY A 1 260 ? -18.372 -3.426 -6.150 1.00 90.44 260 GLY A O 1
ATOM 2044 N N . LYS A 1 261 ? -19.266 -2.870 -4.172 1.00 86.75 261 LYS A N 1
ATOM 2045 C CA . LYS A 1 261 ? -18.195 -3.477 -3.358 1.00 86.75 261 LYS A CA 1
ATOM 2046 C C . LYS A 1 261 ? -17.986 -4.962 -3.665 1.00 86.75 261 LYS A C 1
ATOM 2048 O O . LYS A 1 261 ? -16.847 -5.390 -3.851 1.00 86.75 261 LYS A O 1
ATOM 2053 N N . SER A 1 262 ? -19.060 -5.750 -3.769 1.00 88.06 262 SER A N 1
ATOM 2054 C CA . SER A 1 262 ? -18.943 -7.179 -4.105 1.00 88.06 262 SER A CA 1
ATOM 2055 C C . SER A 1 262 ? -18.486 -7.395 -5.545 1.00 88.06 262 SER A C 1
ATOM 2057 O O . SER A 1 262 ? -17.748 -8.341 -5.813 1.00 88.06 262 SER A O 1
ATOM 2059 N N . CYS A 1 263 ? -18.898 -6.525 -6.473 1.00 94.25 263 CYS A N 1
ATOM 2060 C CA . CYS A 1 263 ? -18.422 -6.592 -7.852 1.00 94.25 263 CYS A CA 1
ATOM 2061 C C . CYS A 1 263 ? -16.934 -6.225 -7.938 1.00 94.25 263 CYS A C 1
ATOM 2063 O O . CYS A 1 263 ? -16.166 -6.956 -8.555 1.00 94.25 263 CYS A O 1
ATOM 2065 N N . LEU A 1 264 ? -16.510 -5.158 -7.251 1.00 90.69 264 LEU A N 1
ATOM 2066 C CA . LEU A 1 264 ? -15.120 -4.711 -7.189 1.00 90.69 264 LEU A CA 1
ATOM 2067 C C . LEU A 1 264 ? -14.224 -5.839 -6.691 1.00 90.69 264 LEU A C 1
ATOM 2069 O O . LEU A 1 264 ? -13.330 -6.258 -7.415 1.00 90.69 264 LEU A O 1
ATOM 2073 N N . ALA A 1 265 ? -14.546 -6.419 -5.533 1.00 85.31 265 ALA A N 1
ATOM 2074 C CA . ALA A 1 265 ? -13.789 -7.530 -4.965 1.00 85.31 265 ALA A CA 1
ATOM 2075 C C . ALA A 1 265 ? -13.700 -8.749 -5.906 1.00 85.31 265 ALA A C 1
ATOM 2077 O O . ALA A 1 265 ? -12.663 -9.409 -5.966 1.00 85.31 265 ALA A O 1
ATOM 2078 N N . ALA A 1 266 ? -14.765 -9.050 -6.660 1.00 87.88 266 ALA A N 1
ATOM 2079 C CA . ALA A 1 266 ? -14.766 -10.142 -7.634 1.00 87.88 266 ALA A CA 1
ATOM 2080 C C . ALA A 1 266 ? -13.922 -9.835 -8.887 1.00 87.88 266 ALA A C 1
ATOM 2082 O O . ALA A 1 266 ? -13.376 -10.756 -9.500 1.00 87.88 266 ALA A O 1
ATOM 2083 N N . CYS A 1 267 ? -13.809 -8.560 -9.263 1.00 92.44 267 CYS A N 1
ATOM 2084 C CA . CYS A 1 267 ? -13.164 -8.109 -10.493 1.00 92.44 267 CYS A CA 1
ATOM 2085 C C . CYS A 1 267 ? -11.689 -7.717 -10.316 1.00 92.44 267 CYS A C 1
ATOM 2087 O O . CYS A 1 267 ? -10.909 -7.939 -11.242 1.00 92.44 267 CYS A O 1
ATOM 2089 N N . THR A 1 268 ? -11.276 -7.231 -9.135 1.00 89.25 268 THR A N 1
ATOM 2090 C CA . THR A 1 268 ? -9.896 -6.802 -8.823 1.00 89.25 268 THR A CA 1
ATOM 2091 C C . THR A 1 268 ? -8.812 -7.801 -9.250 1.00 89.25 268 THR A C 1
ATOM 2093 O O . THR A 1 268 ? -7.814 -7.371 -9.826 1.00 89.25 268 THR A O 1
ATOM 2096 N N . PRO A 1 269 ? -8.966 -9.132 -9.080 1.00 85.88 269 PRO A N 1
ATOM 2097 C CA . PRO A 1 269 ? -7.930 -10.075 -9.510 1.00 85.88 269 PRO A CA 1
ATOM 2098 C C . PRO A 1 269 ? -7.650 -10.066 -11.022 1.00 85.88 269 PRO A C 1
ATOM 2100 O O . PRO A 1 269 ? -6.599 -10.533 -11.450 1.00 85.88 269 PRO A O 1
ATOM 2103 N N . ASN A 1 270 ? -8.583 -9.560 -11.835 1.00 87.62 270 ASN A N 1
ATOM 2104 C CA . ASN A 1 270 ? -8.473 -9.491 -13.291 1.00 87.62 270 ASN A CA 1
ATOM 2105 C C . ASN A 1 270 ? -8.543 -8.044 -13.795 1.00 87.62 270 ASN A C 1
ATOM 2107 O O . ASN A 1 270 ? -8.992 -7.806 -14.915 1.00 87.62 270 ASN A O 1
ATOM 2111 N N . GLU A 1 271 ? -8.071 -7.079 -12.997 1.00 87.88 271 GLU A N 1
ATOM 2112 C CA . GLU A 1 271 ? -8.175 -5.655 -13.332 1.00 87.88 271 GLU A CA 1
ATOM 2113 C C . GLU A 1 271 ? -7.549 -5.284 -14.674 1.00 87.88 271 GLU A C 1
ATOM 2115 O O . GLU A 1 271 ? -8.113 -4.553 -15.490 1.00 87.88 271 GLU A O 1
ATOM 2120 N N . CYS A 1 272 ? -6.421 -5.916 -14.978 1.00 89.44 272 CYS A N 1
ATOM 2121 C CA . CYS A 1 272 ? -5.717 -5.734 -16.236 1.00 89.44 272 CYS A CA 1
ATOM 2122 C C . CYS A 1 272 ? -6.537 -6.117 -17.484 1.00 89.44 272 CYS A C 1
ATOM 2124 O O . CYS A 1 272 ? -6.162 -5.725 -18.590 1.00 89.44 272 CYS A O 1
ATOM 2126 N N . CYS A 1 273 ? -7.632 -6.876 -17.355 1.00 90.88 273 CYS A N 1
ATOM 2127 C CA . CYS A 1 273 ? -8.469 -7.268 -18.491 1.00 90.88 273 CYS A CA 1
ATOM 2128 C C . CYS A 1 273 ? -9.320 -6.121 -19.046 1.00 90.88 273 CYS A C 1
ATOM 2130 O O . CYS A 1 273 ? -9.765 -6.212 -20.191 1.00 90.88 273 CYS A O 1
ATOM 2132 N N . TYR A 1 274 ? -9.553 -5.072 -18.256 1.00 86.50 274 TYR A N 1
ATOM 2133 C CA . TYR A 1 274 ? -10.428 -3.953 -18.616 1.00 86.50 274 TYR A CA 1
ATOM 2134 C C . TYR A 1 274 ? -9.745 -2.580 -18.530 1.00 86.50 274 TYR A C 1
ATOM 2136 O O . TYR A 1 274 ? -10.351 -1.576 -18.893 1.00 86.50 274 TYR A O 1
ATOM 2144 N N . ILE A 1 275 ? -8.467 -2.528 -18.145 1.00 82.62 275 ILE A N 1
ATOM 2145 C CA . ILE A 1 275 ? -7.625 -1.337 -18.311 1.00 82.62 275 ILE A CA 1
ATOM 2146 C C . ILE A 1 275 ? -7.218 -1.202 -19.788 1.00 82.62 275 ILE A C 1
ATOM 2148 O O . ILE A 1 275 ? -6.764 -2.167 -20.413 1.00 82.62 275 ILE A O 1
ATOM 2152 N N . GLU A 1 276 ? -7.341 0.002 -20.350 1.00 84.62 276 GLU A N 1
ATOM 2153 C CA . GLU A 1 276 ? -6.842 0.315 -21.692 1.00 84.62 276 GLU A CA 1
ATOM 2154 C C . GLU A 1 276 ? -5.324 0.582 -21.704 1.00 84.62 276 GLU A C 1
ATOM 2156 O O . GLU A 1 276 ? -4.727 1.068 -20.743 1.00 84.62 276 GLU A O 1
ATOM 2161 N N . GLY A 1 277 ? -4.678 0.312 -22.842 1.00 82.88 277 GLY A N 1
ATOM 2162 C CA . GLY A 1 277 ? -3.274 0.662 -23.067 1.00 82.88 277 GLY A CA 1
ATOM 2163 C C . GLY A 1 277 ? -2.269 -0.426 -22.656 1.00 82.88 277 GLY A C 1
ATOM 2164 O O . GLY A 1 277 ? -2.615 -1.603 -22.586 1.00 82.88 277 GLY A O 1
ATOM 2165 N N . PRO A 1 278 ? -0.990 -0.068 -22.436 1.00 78.31 278 PRO A N 1
ATOM 2166 C CA . PRO A 1 278 ? 0.107 -1.034 -22.304 1.00 78.31 278 PRO A CA 1
ATOM 2167 C C . PRO A 1 278 ? 0.075 -1.861 -21.010 1.00 78.31 278 PRO A C 1
ATOM 2169 O O . PRO A 1 278 ? 0.809 -2.838 -20.905 1.00 78.31 278 PRO A O 1
ATOM 2172 N N . ARG A 1 279 ? -0.758 -1.478 -20.033 1.00 76.19 279 ARG A N 1
ATOM 2173 C CA . ARG A 1 279 ? -1.011 -2.251 -18.805 1.00 76.19 279 ARG A CA 1
ATOM 2174 C C . ARG A 1 279 ? -2.155 -3.260 -18.965 1.00 76.19 279 ARG A C 1
ATOM 2176 O O . ARG A 1 279 ? -2.419 -4.026 -18.042 1.00 76.19 279 ARG A O 1
ATOM 2183 N N . SER A 1 280 ? -2.811 -3.277 -20.127 1.00 87.75 280 SER A N 1
ATOM 2184 C CA . SER A 1 280 ? -3.806 -4.290 -20.455 1.00 87.75 280 SER A CA 1
ATOM 2185 C C . SER A 1 280 ? -3.148 -5.662 -20.571 1.00 87.75 280 SER A C 1
ATOM 2187 O O . SER A 1 280 ? -2.140 -5.819 -21.261 1.00 87.75 280 SER A O 1
ATOM 2189 N N . CYS A 1 281 ? -3.745 -6.672 -19.944 1.00 88.88 281 CYS A N 1
ATOM 2190 C CA . CYS A 1 281 ? -3.346 -8.070 -20.108 1.00 88.88 281 CYS A CA 1
ATOM 2191 C C . CYS A 1 281 ? -4.226 -8.817 -21.119 1.00 88.88 281 CYS A C 1
ATOM 2193 O O . CYS A 1 281 ? -4.112 -10.037 -21.236 1.00 88.88 281 CYS A O 1
ATOM 2195 N N . PHE A 1 282 ? -5.110 -8.110 -21.836 1.00 89.69 282 PHE A N 1
ATOM 2196 C CA . PHE A 1 282 ? -6.089 -8.728 -22.729 1.00 89.69 282 PHE A CA 1
ATOM 2197 C C . PHE A 1 282 ? -5.427 -9.541 -23.850 1.00 89.69 282 PHE A C 1
ATOM 2199 O O . PHE A 1 282 ? -5.856 -10.659 -24.141 1.00 89.69 282 PHE A O 1
ATOM 2206 N N . GLU A 1 283 ? -4.366 -9.005 -24.461 1.00 85.94 283 GLU A N 1
ATOM 2207 C CA . GLU A 1 283 ? -3.610 -9.706 -25.501 1.00 85.94 283 GLU A CA 1
ATOM 2208 C C . GLU A 1 283 ? -2.890 -10.923 -24.896 1.00 85.94 283 GLU A C 1
ATOM 2210 O O . GLU A 1 283 ? -2.021 -10.791 -24.035 1.00 85.94 283 GLU A O 1
ATOM 2215 N N . GLY A 1 284 ? -3.275 -12.127 -25.330 1.00 80.81 284 GLY A N 1
ATOM 2216 C CA . GLY A 1 284 ? -2.765 -13.392 -24.796 1.00 80.81 284 GLY A CA 1
ATOM 2217 C C . GLY A 1 284 ? -3.567 -13.998 -23.635 1.00 80.81 284 GLY A C 1
ATOM 2218 O O . GLY A 1 284 ? -3.311 -15.153 -23.290 1.00 80.81 284 GLY A O 1
ATOM 2219 N N . ASN A 1 285 ? -4.553 -13.284 -23.073 1.00 86.38 285 ASN A N 1
ATOM 2220 C CA . ASN A 1 285 ? -5.465 -13.793 -22.034 1.00 86.38 285 ASN A CA 1
ATOM 2221 C C . ASN A 1 285 ? -6.946 -13.653 -22.423 1.00 86.38 285 ASN A C 1
ATOM 2223 O O . ASN A 1 285 ? -7.820 -13.608 -21.558 1.00 86.38 285 ASN A O 1
ATOM 2227 N N . GLU A 1 286 ? -7.266 -13.632 -23.719 1.00 93.00 286 GLU A N 1
ATOM 2228 C CA . GLU A 1 286 ? -8.593 -13.263 -24.230 1.00 93.00 286 GLU A CA 1
ATOM 2229 C C . GLU A 1 286 ? -9.706 -14.141 -23.654 1.00 93.00 286 GLU A C 1
ATOM 2231 O O . GLU A 1 286 ? -10.809 -13.668 -23.396 1.00 93.00 286 GLU A O 1
ATOM 2236 N N . LYS A 1 287 ? -9.418 -15.428 -23.431 1.00 86.44 287 LYS A N 1
ATOM 2237 C CA . LYS A 1 287 ? -10.384 -16.367 -22.855 1.00 86.44 287 LYS A CA 1
ATOM 2238 C C . LYS A 1 287 ? -10.706 -16.027 -21.400 1.00 86.44 287 LYS A C 1
ATOM 2240 O O . LYS A 1 287 ? -11.877 -16.003 -21.043 1.00 86.44 287 LYS A O 1
ATOM 2245 N N . VAL A 1 288 ? -9.682 -15.756 -20.591 1.00 85.25 288 VAL A N 1
ATOM 2246 C CA . VAL A 1 288 ? -9.865 -15.373 -19.185 1.00 85.25 288 VAL A CA 1
ATOM 2247 C C . VAL A 1 288 ? -10.585 -14.033 -19.135 1.00 85.25 288 VAL A C 1
ATOM 2249 O O . VAL A 1 288 ? -11.656 -13.942 -18.552 1.00 85.25 288 VAL A O 1
ATOM 2252 N N . CYS A 1 289 ? -10.098 -13.030 -19.866 1.00 91.25 289 CYS A N 1
ATOM 2253 C CA . CYS A 1 289 ? -10.717 -11.709 -19.887 1.00 91.25 289 CYS A CA 1
ATOM 2254 C C . CYS A 1 289 ? -12.158 -11.716 -20.419 1.00 91.25 289 CYS A C 1
ATOM 2256 O O . CYS A 1 289 ? -12.975 -10.912 -19.974 1.00 91.25 289 CYS A O 1
ATOM 2258 N N . SER A 1 290 ? -12.516 -12.644 -21.316 1.00 89.25 290 SER A N 1
ATOM 2259 C CA . SER A 1 290 ? -13.900 -12.778 -21.785 1.00 89.25 290 SER A CA 1
ATOM 2260 C C . SER A 1 290 ? -14.878 -13.232 -20.699 1.00 89.25 290 SER A C 1
ATOM 2262 O O . SER A 1 290 ? -16.039 -12.822 -20.728 1.00 89.25 290 SER A O 1
ATOM 2264 N N . ASP A 1 291 ? -14.412 -14.013 -19.721 1.00 89.69 291 ASP A N 1
ATOM 2265 C CA . ASP A 1 291 ? -15.231 -14.457 -18.590 1.00 89.69 291 ASP A CA 1
ATOM 2266 C C . ASP A 1 291 ? -15.511 -13.289 -17.616 1.00 89.69 291 ASP A C 1
ATOM 2268 O O . ASP A 1 291 ? -16.556 -13.253 -16.970 1.00 89.69 291 ASP A O 1
ATOM 2272 N N . PHE A 1 292 ? -14.642 -12.273 -17.587 1.00 91.12 292 PHE A N 1
ATOM 2273 C CA . PHE A 1 292 ? -14.764 -11.087 -16.727 1.00 91.12 292 PHE A CA 1
ATOM 2274 C C . PHE A 1 292 ? -15.390 -9.870 -17.423 1.00 91.12 292 PHE A C 1
ATOM 2276 O O . PHE A 1 292 ? -15.421 -8.785 -16.851 1.00 91.12 292 PHE A O 1
ATOM 2283 N N . LEU A 1 293 ? -15.967 -10.017 -18.622 1.00 89.56 293 LEU A N 1
ATOM 2284 C CA . LEU A 1 293 ? -16.612 -8.896 -19.327 1.00 89.56 293 LEU A CA 1
ATOM 2285 C C . LEU A 1 293 ? -17.760 -8.247 -18.542 1.00 89.56 293 LEU A C 1
ATOM 2287 O O . LEU A 1 293 ? -18.088 -7.090 -18.795 1.00 89.56 293 LEU A O 1
ATOM 2291 N N . ILE A 1 294 ? -18.367 -8.964 -17.591 1.00 91.81 294 ILE A N 1
ATOM 2292 C CA . ILE A 1 294 ? -19.406 -8.408 -16.716 1.00 91.81 294 ILE A CA 1
ATOM 2293 C C . ILE A 1 294 ? -18.865 -7.303 -15.791 1.00 91.81 294 ILE A C 1
ATOM 2295 O O . ILE A 1 294 ? -19.610 -6.397 -15.428 1.00 91.81 294 ILE A O 1
ATOM 2299 N N . CYS A 1 295 ? -17.562 -7.317 -15.486 1.00 92.88 295 CYS A N 1
ATOM 2300 C CA . CYS A 1 295 ? -16.884 -6.281 -14.708 1.00 92.88 295 CYS A CA 1
ATOM 2301 C C . CYS A 1 295 ? -16.879 -4.918 -15.410 1.00 92.88 295 CYS A C 1
ATOM 2303 O O . CYS A 1 295 ? -16.753 -3.893 -14.748 1.00 92.88 295 CYS A O 1
ATOM 2305 N N . ASN A 1 296 ? -17.102 -4.868 -16.728 1.00 90.69 296 ASN A N 1
ATOM 2306 C CA . ASN A 1 296 ? -17.234 -3.599 -17.447 1.00 90.69 296 ASN A CA 1
ATOM 2307 C C . ASN A 1 296 ? -18.412 -2.753 -16.949 1.00 90.69 296 ASN A C 1
ATOM 2309 O O . ASN A 1 296 ? -18.409 -1.551 -17.169 1.00 90.69 296 ASN A O 1
ATOM 2313 N N . ASN A 1 297 ? -19.399 -3.338 -16.265 1.00 88.69 297 ASN A N 1
ATOM 2314 C CA . ASN A 1 297 ? -20.467 -2.557 -15.640 1.00 88.69 297 ASN A CA 1
ATOM 2315 C C . ASN A 1 297 ? -19.959 -1.689 -14.475 1.00 88.69 297 ASN A C 1
ATOM 2317 O O . ASN A 1 297 ? -20.612 -0.711 -14.131 1.00 88.69 297 ASN A O 1
ATOM 2321 N N . LEU A 1 298 ? -18.819 -2.049 -13.875 1.00 88.19 298 LEU A N 1
ATOM 2322 C CA . LEU A 1 298 ? -18.197 -1.310 -12.779 1.00 88.19 298 LEU A CA 1
ATOM 2323 C C . LEU A 1 298 ? -17.180 -0.269 -13.276 1.00 88.19 298 LEU A C 1
ATOM 2325 O O . LEU A 1 298 ? -17.089 0.806 -12.699 1.00 88.19 298 LEU A O 1
ATOM 2329 N N . PHE A 1 299 ? -16.433 -0.577 -14.344 1.00 81.56 299 PHE A N 1
ATOM 2330 C CA . PHE A 1 299 ? -15.325 0.263 -14.837 1.00 81.56 299 PHE A CA 1
ATOM 2331 C C . PHE A 1 299 ? -15.613 0.991 -16.159 1.00 81.56 299 PHE A C 1
ATOM 2333 O O . PHE A 1 299 ? -14.841 1.849 -16.576 1.00 81.56 299 PHE A O 1
ATOM 2340 N N . GLY A 1 300 ? -16.692 0.634 -16.856 1.00 67.12 300 GLY A N 1
ATOM 2341 C CA . GLY A 1 300 ? -17.068 1.191 -18.153 1.00 67.12 300 GLY A CA 1
ATOM 2342 C C . GLY A 1 300 ? -17.930 2.444 -18.027 1.00 67.12 300 GLY A C 1
ATOM 2343 O O . GLY A 1 300 ? -19.103 2.413 -18.399 1.00 67.12 300 GLY A O 1
ATOM 2344 N N . THR A 1 301 ? -17.347 3.539 -17.538 1.00 46.75 301 THR A N 1
ATOM 2345 C CA . THR A 1 301 ? -17.914 4.901 -17.605 1.00 46.75 301 THR A CA 1
ATOM 2346 C C . THR A 1 301 ? -16.861 5.902 -18.028 1.00 46.75 301 THR A C 1
ATOM 2348 O O . THR A 1 301 ? -15.792 5.906 -17.381 1.00 46.75 301 THR A O 1
#

pLDDT: mean 76.43, std 18.13, range [27.31, 95.56]

Sequence (301 aa):
MCHGLDHLEEDEAVDLACAPNNVESEEGLEECRDKCDPYQCCWTSIEELNCSWQRPECTYYIEPCQMLGGMLFGMEDTDEHDETEVYEPADYKEAIEKQCSESSLQTDYGLELCREHCTPHACCFLSDGDCGSNPEEECQMFTACANLHDFEGEVKEVQSAPDAIIQELDTVCSLEHLNRFGSWVCKNHCDKRACCFTDNHPTNCYDEEKEWCGEYSACENMLGWTPPPPANSTPKETPISFMDEMFGFCSEEGIEKDNGKSCLAACTPNECCYIEGPRSCFEGNEKVCSDFLICNNLFGT

Organism: NCBI:txid49249

Radius of gyration: 23.08 Å; chains: 1; bounding box: 59×65×48 Å